Protein AF-A0A9P0HZW7-F1 (afdb_monomer_lite)

Sequence (263 aa):
MFAEHMGRDAVPPQFRIAWVVGQAGIALSCLIVFIAGAVCVITTLSLSAICSNGELPLQGGGVYFLVSRSLGAELGASVGIIFAFANAVAASMNTIGFCDSLNELLKSCSVKIIDNGPNDTRIVGAVALFVMCVICAIGMDWETKTQNLLIVVIVTAITNFILGVAIGPRSDEARSRGFVGLRVKQGKENWNPDFRFSEGKDHNIFTMFAIYFPAVTGVQAGANICGDLKGISAALYMAWLEVMSHDMPPILFVRGNSTMVIE

Radius of gyration: 22.39 Å; chains: 1; bounding box: 48×38×67 Å

InterPro domains:
  IPR004841 Amino acid permease/SLC12A domain [PF00324] (15-230)
  IPR004842 SLC12A transporter family [PTHR11827] (16-230)
  IPR018491 SLC12A transporter, C-terminal [PF03522] (232-262)

Structure (mmCIF, N/CA/C/O backbone):
data_AF-A0A9P0HZW7-F1
#
_entry.id   AF-A0A9P0HZW7-F1
#
loop_
_atom_site.group_PDB
_atom_site.id
_atom_site.type_symbol
_atom_site.label_atom_id
_atom_site.label_alt_id
_atom_site.label_comp_id
_atom_site.label_asym_id
_atom_site.label_entity_id
_atom_site.label_seq_id
_atom_site.pdbx_PDB_ins_code
_atom_site.Cartn_x
_atom_site.Cartn_y
_atom_site.Cartn_z
_atom_site.occupancy
_atom_site.B_iso_or_equiv
_atom_site.auth_seq_id
_atom_site.auth_comp_id
_atom_site.auth_asym_id
_atom_site.auth_atom_id
_atom_site.pdbx_PDB_model_num
ATOM 1 N N . MET A 1 1 ? 21.252 -5.642 -12.906 1.00 30.59 1 MET A N 1
ATOM 2 C CA . MET A 1 1 ? 20.769 -5.852 -14.294 1.00 30.59 1 MET A CA 1
ATOM 3 C C . MET A 1 1 ? 19.254 -5.662 -14.434 1.00 30.59 1 MET A C 1
ATOM 5 O O . MET A 1 1 ? 18.851 -4.893 -15.292 1.00 30.59 1 MET A O 1
ATOM 9 N N . PHE A 1 2 ? 18.408 -6.240 -13.563 1.00 30.27 2 PHE A N 1
ATOM 10 C CA . PHE A 1 2 ? 16.955 -5.942 -13.526 1.00 30.27 2 PHE A CA 1
ATOM 11 C C . PHE A 1 2 ? 16.625 -4.454 -13.308 1.00 30.27 2 PHE A C 1
ATOM 13 O O . PHE A 1 2 ? 15.707 -3.919 -13.917 1.00 30.27 2 PHE A O 1
ATOM 20 N N . ALA A 1 3 ? 17.412 -3.763 -12.483 1.00 32.94 3 ALA A N 1
ATOM 21 C CA . ALA A 1 3 ? 17.234 -2.339 -12.205 1.00 32.94 3 ALA A CA 1
ATOM 22 C C . ALA A 1 3 ? 17.819 -1.405 -13.288 1.00 32.94 3 ALA A C 1
ATOM 24 O O . ALA A 1 3 ? 17.715 -0.192 -13.168 1.00 32.94 3 ALA A O 1
ATOM 25 N N . GLU A 1 4 ? 18.465 -1.936 -14.332 1.00 29.50 4 GLU A N 1
ATOM 26 C CA . GLU A 1 4 ? 19.127 -1.119 -15.365 1.00 29.50 4 GLU A CA 1
ATOM 27 C C . GLU A 1 4 ? 18.193 -0.805 -16.538 1.00 29.50 4 GLU A C 1
ATOM 29 O O . GLU A 1 4 ? 18.308 0.244 -17.156 1.00 29.50 4 GLU A O 1
ATOM 34 N N . HIS A 1 5 ? 17.211 -1.676 -16.792 1.00 31.03 5 HIS A N 1
ATOM 35 C CA . HIS A 1 5 ? 16.167 -1.444 -17.796 1.00 31.03 5 HIS A CA 1
ATOM 36 C C . HIS A 1 5 ? 14.897 -0.794 -17.218 1.00 31.03 5 HIS A C 1
ATOM 38 O O . HIS A 1 5 ? 14.071 -0.312 -17.981 1.00 31.03 5 HIS A O 1
ATOM 44 N N . MET A 1 6 ? 14.762 -0.713 -15.887 1.00 39.34 6 MET A N 1
ATOM 45 C CA . MET A 1 6 ? 13.686 0.037 -15.210 1.00 39.34 6 MET A CA 1
ATOM 46 C C . MET A 1 6 ? 14.051 1.507 -14.925 1.00 39.34 6 MET A C 1
ATOM 48 O O . MET A 1 6 ? 13.292 2.219 -14.279 1.00 39.34 6 MET A O 1
ATOM 52 N N . GLY A 1 7 ? 15.225 1.969 -15.363 1.00 30.70 7 GLY A N 1
ATOM 53 C CA . GLY A 1 7 ? 15.793 3.265 -14.977 1.00 30.70 7 GLY A CA 1
ATOM 54 C C . GLY A 1 7 ? 15.407 4.465 -15.845 1.00 30.70 7 GLY A C 1
ATOM 55 O O . GLY A 1 7 ? 16.133 5.457 -15.810 1.00 30.70 7 GLY A O 1
ATOM 56 N N . ARG A 1 8 ? 14.348 4.402 -16.666 1.00 29.50 8 ARG A N 1
ATOM 57 C CA . ARG A 1 8 ? 14.000 5.531 -17.555 1.00 29.50 8 ARG A CA 1
ATOM 58 C C . ARG A 1 8 ? 12.571 6.045 -17.522 1.00 29.50 8 ARG A C 1
ATOM 60 O O . ARG A 1 8 ? 12.388 7.183 -17.931 1.00 29.50 8 ARG A O 1
ATOM 67 N N . ASP A 1 9 ? 11.616 5.317 -16.962 1.00 33.00 9 ASP A N 1
ATOM 68 C CA . ASP A 1 9 ? 10.239 5.792 -16.872 1.00 33.00 9 ASP A CA 1
ATOM 69 C C . ASP A 1 9 ? 9.721 5.576 -15.452 1.00 33.00 9 ASP A C 1
ATOM 71 O O . ASP A 1 9 ? 9.928 4.515 -14.864 1.00 33.00 9 ASP A O 1
ATOM 75 N N . ALA A 1 10 ? 9.116 6.628 -14.893 1.00 41.19 10 ALA A N 1
ATOM 76 C CA . ALA A 1 10 ? 8.552 6.672 -13.549 1.00 41.19 10 ALA A CA 1
ATOM 77 C C . ALA A 1 10 ? 7.804 5.371 -13.230 1.00 41.19 10 ALA A C 1
ATOM 79 O O . ALA A 1 10 ? 6.865 4.994 -13.930 1.00 41.19 10 ALA A O 1
ATOM 80 N N . VAL A 1 11 ? 8.267 4.672 -12.194 1.00 43.06 11 VAL A N 1
ATOM 81 C CA . VAL A 1 11 ? 7.764 3.346 -11.844 1.00 43.06 11 VAL A CA 1
ATOM 82 C C . VAL A 1 11 ? 6.301 3.470 -11.407 1.00 43.06 11 VAL A C 1
ATOM 84 O O . VAL A 1 11 ? 6.022 4.176 -10.431 1.00 43.06 11 VAL A O 1
ATOM 87 N N . PRO A 1 12 ? 5.364 2.769 -12.068 1.00 41.41 12 PRO A N 1
ATOM 88 C CA . PRO A 1 12 ? 3.979 2.770 -11.654 1.00 41.41 12 PRO A CA 1
ATOM 89 C C . PRO A 1 12 ? 3.836 2.175 -10.240 1.00 41.41 12 PRO A C 1
ATOM 91 O O . PRO A 1 12 ? 4.502 1.196 -9.893 1.00 41.41 12 PRO A O 1
ATOM 94 N N . PRO A 1 13 ? 2.936 2.707 -9.409 1.00 41.44 13 PRO A N 1
ATOM 95 C CA . PRO A 1 13 ? 2.704 2.317 -8.017 1.00 41.44 13 PRO A CA 1
ATOM 96 C C . PRO A 1 13 ? 2.493 0.815 -7.736 1.00 41.44 13 PRO A C 1
ATOM 98 O O . PRO A 1 13 ? 2.836 0.374 -6.640 1.00 41.44 13 PRO A O 1
ATOM 101 N N . GLN A 1 14 ? 2.023 0.005 -8.693 1.00 36.03 14 GLN A N 1
ATOM 102 C CA . GLN A 1 14 ? 1.906 -1.459 -8.539 1.00 36.03 14 GLN A CA 1
ATOM 103 C C . GLN A 1 14 ? 3.270 -2.182 -8.519 1.00 36.03 14 GLN A C 1
ATOM 105 O O . GLN A 1 14 ? 3.401 -3.268 -7.957 1.00 36.03 14 GLN A O 1
ATOM 110 N N . PHE A 1 15 ? 4.319 -1.556 -9.056 1.00 52.47 15 PHE A N 1
ATOM 111 C CA . PHE A 1 15 ? 5.678 -2.101 -9.107 1.00 52.47 15 PHE A CA 1
ATOM 112 C C . PHE A 1 15 ? 6.545 -1.701 -7.909 1.00 52.47 15 PHE A C 1
ATOM 114 O O . PHE A 1 15 ? 7.717 -2.076 -7.850 1.00 52.47 15 PHE A O 1
ATOM 121 N N . ARG A 1 16 ? 5.990 -0.991 -6.915 1.00 65.00 16 ARG A N 1
ATOM 122 C CA . ARG A 1 16 ? 6.760 -0.509 -5.757 1.00 65.00 16 ARG A CA 1
ATOM 123 C C . ARG A 1 16 ? 7.403 -1.642 -4.963 1.00 65.00 16 ARG A C 1
ATOM 125 O O . ARG A 1 16 ? 8.540 -1.481 -4.548 1.00 65.00 16 ARG A O 1
ATOM 132 N N . ILE A 1 17 ? 6.752 -2.798 -4.804 1.00 71.12 17 ILE A N 1
ATOM 133 C CA . ILE A 1 17 ? 7.347 -3.937 -4.077 1.00 71.12 17 ILE A CA 1
ATOM 134 C C . ILE A 1 17 ? 8.519 -4.534 -4.864 1.00 71.12 17 ILE A C 1
ATOM 136 O O . ILE A 1 17 ? 9.602 -4.704 -4.311 1.00 71.12 17 ILE A O 1
ATOM 140 N N . ALA A 1 18 ? 8.341 -4.804 -6.162 1.00 79.12 18 ALA A N 1
ATOM 141 C CA . ALA A 1 18 ? 9.412 -5.332 -7.009 1.00 79.12 18 ALA A CA 1
ATOM 142 C C . ALA A 1 18 ? 10.601 -4.360 -7.099 1.00 79.12 18 ALA A C 1
ATOM 144 O O . ALA A 1 18 ? 11.756 -4.783 -7.078 1.00 79.12 18 ALA A O 1
ATOM 145 N N . TRP A 1 19 ? 10.325 -3.055 -7.137 1.00 78.38 19 TRP A N 1
ATOM 146 C CA . TRP A 1 19 ? 11.341 -2.009 -7.140 1.00 78.38 19 TRP A CA 1
ATOM 147 C C . TRP A 1 19 ? 12.043 -1.859 -5.782 1.00 78.38 19 TRP A C 1
ATOM 149 O O . TRP A 1 19 ? 13.270 -1.797 -5.747 1.00 78.38 19 TRP A O 1
ATOM 159 N N . VAL A 1 20 ? 11.308 -1.901 -4.663 1.00 81.19 20 VAL A N 1
ATOM 160 C CA . VAL A 1 20 ? 11.881 -1.910 -3.303 1.00 81.19 20 VAL A CA 1
ATOM 161 C C . VAL A 1 20 ? 12.803 -3.114 -3.123 1.00 81.19 20 VAL A C 1
ATOM 163 O O . VAL A 1 20 ? 13.925 -2.945 -2.657 1.00 81.19 20 VAL A O 1
ATOM 166 N N . VAL A 1 21 ? 12.386 -4.311 -3.548 1.00 83.69 21 VAL A N 1
ATOM 167 C CA . VAL A 1 21 ? 13.241 -5.513 -3.528 1.00 83.69 21 VAL A CA 1
ATOM 168 C C . VAL A 1 21 ? 14.444 -5.349 -4.463 1.00 83.69 21 VAL A C 1
ATOM 170 O O . VAL A 1 21 ? 15.543 -5.780 -4.125 1.00 83.69 21 VAL A O 1
ATOM 173 N N . GLY A 1 22 ? 14.268 -4.698 -5.615 1.00 80.94 22 GLY A N 1
ATOM 174 C CA . GLY A 1 22 ? 15.339 -4.441 -6.579 1.00 80.94 22 GLY A CA 1
ATOM 175 C C . GLY A 1 22 ? 16.424 -3.473 -6.092 1.00 80.94 22 GLY A C 1
ATOM 176 O O . GLY A 1 22 ? 17.572 -3.630 -6.492 1.00 80.94 22 GLY A O 1
ATOM 177 N N . GLN A 1 23 ? 16.078 -2.504 -5.239 1.00 83.25 23 GLN A N 1
ATOM 178 C CA . GLN A 1 23 ? 17.012 -1.520 -4.667 1.00 83.25 23 GLN A CA 1
ATOM 179 C C . GLN A 1 23 ? 17.584 -1.987 -3.320 1.00 83.25 23 GLN A C 1
ATOM 181 O O . GLN A 1 23 ? 18.788 -1.948 -3.085 1.00 83.25 23 GLN A O 1
ATOM 186 N N . ALA A 1 24 ? 16.720 -2.455 -2.417 1.00 82.25 24 ALA A N 1
ATOM 187 C CA . ALA A 1 24 ? 17.112 -2.889 -1.078 1.00 82.25 24 ALA A CA 1
ATOM 188 C C . ALA A 1 24 ? 17.756 -4.290 -1.071 1.00 82.25 24 ALA A C 1
ATOM 190 O O . ALA A 1 24 ? 18.434 -4.650 -0.112 1.00 82.25 24 ALA A O 1
ATOM 191 N N .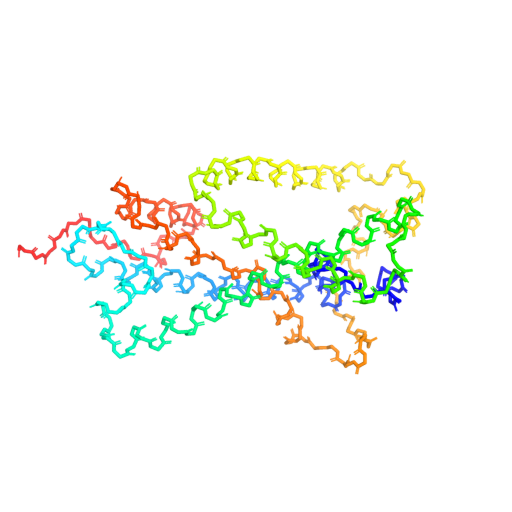 GLY A 1 25 ? 17.566 -5.095 -2.117 1.00 86.25 25 GLY A N 1
ATOM 192 C CA . GLY A 1 25 ? 17.947 -6.506 -2.113 1.00 86.25 25 GLY A CA 1
ATOM 193 C C . GLY A 1 25 ? 17.011 -7.351 -1.244 1.00 86.25 25 GLY A C 1
ATOM 194 O O . GLY A 1 25 ? 16.193 -6.833 -0.477 1.00 86.25 25 GLY A O 1
ATOM 195 N N . ILE A 1 26 ? 17.106 -8.676 -1.359 1.00 86.75 26 ILE A N 1
ATOM 196 C CA . ILE A 1 26 ? 16.164 -9.616 -0.720 1.00 86.75 26 ILE A CA 1
ATOM 197 C C . ILE A 1 26 ? 16.230 -9.531 0.812 1.00 86.75 26 ILE A C 1
ATOM 199 O O . ILE A 1 26 ? 15.197 -9.448 1.471 1.00 86.75 26 ILE A O 1
ATOM 203 N N . ALA A 1 27 ? 17.431 -9.505 1.397 1.00 88.00 27 ALA A N 1
ATOM 204 C CA . ALA A 1 27 ? 17.582 -9.560 2.852 1.00 88.00 27 ALA A CA 1
ATOM 205 C C . ALA A 1 27 ? 16.998 -8.319 3.549 1.00 88.00 27 ALA A C 1
ATOM 207 O O . ALA A 1 27 ? 16.247 -8.425 4.521 1.00 88.00 27 ALA A O 1
ATOM 208 N N . LEU A 1 28 ? 17.313 -7.131 3.032 1.00 87.06 28 LEU A N 1
ATOM 209 C CA . LEU A 1 28 ? 16.859 -5.875 3.616 1.00 87.06 28 LEU A CA 1
ATOM 210 C C . LEU A 1 28 ? 15.376 -5.608 3.328 1.00 87.06 28 LEU A C 1
ATOM 212 O O . LEU A 1 28 ? 14.680 -5.073 4.188 1.00 87.06 28 LEU 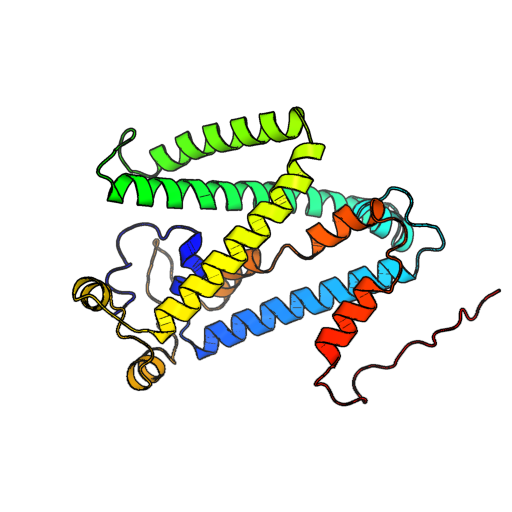A O 1
ATOM 216 N N . SER A 1 29 ? 14.863 -6.000 2.159 1.00 85.88 29 SER A N 1
ATOM 217 C CA . SER A 1 29 ? 13.424 -5.906 1.887 1.00 85.88 29 SER A CA 1
ATOM 218 C C . SER A 1 29 ? 12.613 -6.826 2.806 1.00 85.88 29 SER A C 1
ATOM 220 O O . SER A 1 29 ? 11.602 -6.381 3.344 1.00 85.88 29 SER A O 1
ATOM 222 N N . CYS A 1 30 ? 13.091 -8.039 3.114 1.00 88.88 30 CYS A N 1
ATOM 223 C CA . CYS A 1 30 ? 12.492 -8.876 4.161 1.00 88.88 30 CYS A CA 1
ATOM 224 C C . CYS A 1 30 ? 12.489 -8.185 5.536 1.00 88.88 30 CYS A C 1
ATOM 226 O O . CYS A 1 30 ? 11.479 -8.237 6.237 1.00 88.88 30 CYS A O 1
ATOM 228 N N . LEU A 1 31 ? 13.574 -7.497 5.911 1.00 90.19 31 LEU A N 1
ATOM 229 C CA . LEU A 1 31 ? 13.630 -6.726 7.158 1.00 90.19 31 LEU A CA 1
ATOM 230 C C . LEU A 1 31 ? 12.604 -5.579 7.173 1.00 90.19 31 LEU A C 1
ATOM 232 O O . LEU A 1 31 ? 11.923 -5.383 8.176 1.00 90.19 31 LEU A O 1
ATOM 236 N N . ILE A 1 32 ? 12.458 -4.848 6.062 1.00 88.69 32 ILE A N 1
ATOM 237 C CA . ILE A 1 32 ? 11.459 -3.777 5.910 1.00 88.69 32 ILE A CA 1
ATOM 238 C C . ILE A 1 32 ? 10.044 -4.332 6.101 1.00 88.69 32 ILE A C 1
ATOM 240 O O . ILE A 1 32 ? 9.268 -3.764 6.869 1.00 88.69 32 ILE A O 1
ATOM 244 N N . VAL A 1 33 ? 9.725 -5.456 5.450 1.00 88.38 33 VAL A N 1
ATOM 245 C CA . VAL A 1 33 ? 8.424 -6.132 5.575 1.00 88.38 33 VAL A CA 1
ATOM 246 C C . VAL A 1 33 ? 8.175 -6.562 7.021 1.00 88.38 33 VAL A C 1
ATOM 248 O O . VAL A 1 33 ? 7.083 -6.343 7.541 1.00 88.38 33 VAL A O 1
ATOM 251 N N . PHE A 1 34 ? 9.186 -7.121 7.690 1.00 89.06 34 PHE A N 1
ATOM 252 C CA . PHE A 1 34 ? 9.081 -7.562 9.079 1.00 89.06 34 PHE A CA 1
ATOM 253 C C . PHE A 1 34 ? 8.828 -6.397 10.044 1.00 89.06 34 PHE A C 1
ATOM 255 O O . PHE A 1 34 ? 7.910 -6.467 10.857 1.00 89.06 34 PHE A O 1
ATOM 262 N N . ILE A 1 35 ? 9.591 -5.303 9.932 1.00 90.31 35 ILE A N 1
ATOM 263 C CA . ILE A 1 35 ? 9.405 -4.111 10.774 1.00 90.31 35 ILE A CA 1
ATOM 264 C C . ILE A 1 35 ? 8.023 -3.500 10.530 1.00 90.31 35 ILE A C 1
ATOM 266 O O . ILE A 1 35 ? 7.308 -3.200 11.482 1.00 90.31 35 ILE A O 1
ATOM 270 N N . ALA A 1 36 ? 7.624 -3.345 9.266 1.00 87.31 36 ALA A N 1
ATOM 271 C CA . ALA A 1 36 ? 6.317 -2.805 8.907 1.00 87.31 36 ALA A CA 1
ATOM 272 C C . ALA A 1 36 ? 5.175 -3.675 9.470 1.00 87.31 36 ALA A C 1
ATOM 274 O O . ALA A 1 36 ? 4.244 -3.154 10.084 1.00 87.31 36 ALA A O 1
ATOM 275 N N . GLY A 1 37 ? 5.295 -5.002 9.355 1.00 85.25 37 GLY A N 1
ATOM 276 C CA . GLY A 1 37 ? 4.364 -5.960 9.950 1.00 85.25 37 GLY A CA 1
ATOM 277 C C . GLY A 1 37 ? 4.311 -5.872 11.476 1.00 85.25 37 GLY A C 1
ATOM 278 O O . GLY A 1 37 ? 3.222 -5.857 12.042 1.00 85.25 37 GLY A O 1
ATOM 279 N N . ALA A 1 38 ? 5.456 -5.732 12.149 1.00 88.06 38 ALA A N 1
ATOM 280 C CA . ALA A 1 38 ? 5.511 -5.562 13.599 1.00 88.06 38 ALA A CA 1
ATOM 281 C C . ALA A 1 38 ? 4.765 -4.295 14.058 1.00 88.06 38 ALA A C 1
ATOM 283 O O . ALA A 1 38 ? 3.977 -4.361 15.001 1.00 88.06 38 ALA A O 1
ATOM 284 N N . VAL A 1 39 ? 4.932 -3.164 13.358 1.00 88.44 39 VAL A N 1
ATOM 285 C CA . VAL A 1 39 ? 4.173 -1.929 13.641 1.00 88.44 39 VAL A CA 1
ATOM 286 C C . VAL A 1 39 ? 2.667 -2.152 13.462 1.00 88.44 39 VAL A C 1
ATOM 288 O O . VAL A 1 39 ? 1.877 -1.733 14.315 1.00 88.44 39 VAL A O 1
ATOM 291 N N . CYS A 1 40 ? 2.251 -2.841 12.395 1.00 83.44 40 CYS A N 1
ATOM 292 C CA . CYS A 1 40 ? 0.843 -3.166 12.160 1.00 83.44 40 CYS A CA 1
ATOM 293 C C . CYS A 1 40 ? 0.270 -4.073 13.255 1.00 83.44 40 CYS A C 1
ATOM 295 O O . CYS A 1 40 ? -0.820 -3.800 13.756 1.00 83.44 40 CYS A O 1
ATOM 297 N N . VAL A 1 41 ? 0.998 -5.112 13.669 1.00 83.00 41 VAL A N 1
ATOM 298 C CA . VAL A 1 41 ? 0.575 -6.026 14.741 1.00 83.00 41 VAL A CA 1
ATOM 299 C C . VAL A 1 41 ? 0.416 -5.275 16.058 1.00 83.00 41 VAL A C 1
ATOM 301 O O . VAL A 1 41 ? -0.631 -5.389 16.689 1.00 83.00 41 VAL A O 1
ATOM 304 N N . ILE A 1 42 ? 1.395 -4.450 16.444 1.00 84.88 42 ILE A N 1
ATOM 305 C CA . ILE A 1 42 ? 1.322 -3.642 17.671 1.00 84.88 42 ILE A CA 1
ATOM 306 C C . ILE A 1 42 ? 0.095 -2.723 17.634 1.00 84.88 42 ILE A C 1
ATOM 308 O O . ILE A 1 42 ? -0.679 -2.694 18.587 1.00 84.88 42 ILE A O 1
ATOM 312 N N . THR A 1 43 ? -0.131 -2.035 16.512 1.00 83.50 43 THR A N 1
ATOM 313 C CA . THR A 1 43 ? -1.280 -1.130 16.336 1.00 83.50 43 THR A CA 1
ATOM 314 C C . THR A 1 43 ? -2.611 -1.879 16.438 1.00 83.50 43 THR A C 1
ATOM 316 O O . THR A 1 43 ? -3.557 -1.399 17.061 1.00 83.50 43 THR A O 1
ATOM 319 N N . THR A 1 44 ? -2.681 -3.074 15.852 1.00 79.06 44 THR A N 1
ATOM 320 C CA . THR A 1 44 ? -3.879 -3.924 15.865 1.00 79.06 44 THR A CA 1
ATOM 321 C C . THR A 1 44 ? -4.168 -4.411 17.284 1.00 79.06 44 THR A C 1
ATOM 323 O O . THR A 1 44 ? -5.292 -4.264 17.760 1.00 79.06 44 THR A O 1
ATOM 326 N N . LEU A 1 45 ? -3.139 -4.871 18.008 1.00 79.62 45 LEU A N 1
ATOM 327 C CA . LEU A 1 45 ? -3.235 -5.259 19.419 1.00 79.62 45 LEU A CA 1
ATOM 328 C C . LEU A 1 45 ? -3.702 -4.100 20.307 1.00 79.62 45 LEU A C 1
ATOM 330 O O . LEU A 1 45 ? -4.585 -4.296 21.141 1.00 79.62 45 LEU A O 1
ATOM 334 N N . SER A 1 46 ? -3.178 -2.888 20.100 1.00 81.69 46 SER A N 1
ATOM 335 C CA . SER A 1 46 ? -3.650 -1.695 20.812 1.00 81.69 46 SER A CA 1
ATOM 336 C C . SER A 1 46 ? -5.122 -1.402 20.523 1.00 81.69 46 SER A C 1
ATOM 338 O O . SER A 1 46 ? -5.886 -1.130 21.447 1.00 81.69 46 SER A O 1
ATOM 340 N N . LEU A 1 47 ? -5.542 -1.500 19.258 1.00 75.56 47 LEU A N 1
ATOM 341 C CA . LEU A 1 47 ? -6.932 -1.273 18.872 1.00 75.56 47 LEU A CA 1
ATOM 342 C C . LEU A 1 47 ? -7.874 -2.305 19.499 1.00 75.56 47 LEU A C 1
ATOM 344 O O . LEU A 1 47 ? -8.948 -1.940 19.970 1.00 75.56 47 LEU A O 1
ATOM 348 N N . SER A 1 48 ? -7.467 -3.572 19.583 1.00 73.94 48 SER A N 1
ATOM 349 C CA . SER A 1 48 ? -8.254 -4.587 20.285 1.00 73.94 48 SER A CA 1
ATOM 350 C C . SER A 1 48 ? -8.354 -4.339 21.779 1.00 73.94 48 SER A C 1
ATOM 352 O O . SER A 1 48 ? -9.447 -4.483 22.315 1.00 73.94 48 SER A O 1
ATOM 354 N N . ALA A 1 49 ? -7.274 -3.926 22.445 1.00 73.25 49 ALA A N 1
ATOM 355 C CA . ALA A 1 49 ? -7.345 -3.574 23.860 1.00 73.25 49 ALA A CA 1
ATOM 356 C C . ALA A 1 49 ? -8.346 -2.429 24.104 1.00 73.25 49 ALA A C 1
ATOM 358 O O . ALA A 1 49 ? -9.123 -2.477 25.054 1.00 73.25 49 ALA A O 1
ATOM 359 N N . ILE A 1 50 ? -8.388 -1.433 23.209 1.00 72.81 50 ILE A N 1
ATOM 360 C CA . ILE A 1 50 ? -9.371 -0.338 23.255 1.00 72.81 50 ILE A CA 1
ATOM 361 C C . ILE A 1 50 ? -10.802 -0.867 23.083 1.00 72.81 50 ILE A C 1
ATOM 363 O O . ILE A 1 50 ? -11.695 -0.429 23.808 1.00 72.81 50 ILE A O 1
ATOM 367 N N . CYS A 1 51 ? -11.017 -1.810 22.159 1.00 66.44 51 CYS A N 1
ATOM 368 C CA . CYS A 1 51 ? -12.331 -2.406 21.903 1.00 66.44 51 CYS A CA 1
ATOM 369 C C . CYS A 1 51 ? -12.823 -3.289 23.062 1.00 66.44 51 CYS A C 1
ATOM 371 O O . CYS A 1 51 ? -14.021 -3.333 23.315 1.00 66.44 51 CYS A O 1
ATOM 373 N N . SER A 1 52 ? -11.921 -3.971 23.774 1.00 67.12 52 SER A N 1
ATOM 374 C CA . SER A 1 52 ? -12.271 -4.861 24.893 1.00 67.12 52 SER A CA 1
ATOM 375 C C . SER A 1 52 ? -12.594 -4.127 26.200 1.00 67.12 52 SER A C 1
ATOM 377 O O . SER A 1 52 ? -13.193 -4.724 27.087 1.00 67.12 52 SER A O 1
ATOM 379 N N . ASN A 1 53 ? -12.209 -2.853 26.333 1.00 62.06 53 ASN A N 1
ATOM 380 C CA . ASN A 1 53 ? -12.437 -2.049 27.541 1.00 62.06 53 ASN A CA 1
ATOM 381 C C . ASN A 1 53 ? -13.754 -1.237 27.517 1.00 62.06 53 ASN A C 1
ATOM 383 O O . ASN A 1 53 ? -14.055 -0.546 28.486 1.00 62.06 53 ASN A O 1
ATOM 387 N N . GLY A 1 54 ? -14.531 -1.269 26.425 1.00 55.03 54 GLY A N 1
ATOM 388 C CA . GLY A 1 54 ? -15.783 -0.509 26.293 1.00 55.03 54 GLY A CA 1
ATOM 389 C C . GLY A 1 54 ? -17.026 -1.303 26.720 1.00 55.03 54 GLY A C 1
ATOM 390 O O . GLY A 1 54 ? -17.354 -2.309 26.105 1.00 55.03 54 GLY A O 1
ATOM 391 N N . GLU A 1 55 ? -17.758 -0.821 27.728 1.00 46.31 55 GLU A N 1
ATOM 392 C CA . GLU A 1 55 ? -18.891 -1.495 28.403 1.00 46.31 55 GLU A CA 1
ATOM 393 C C . GLU A 1 55 ? -20.187 -1.758 27.596 1.00 46.31 55 GLU A C 1
ATOM 395 O O . GLU A 1 55 ? -21.149 -2.265 28.166 1.00 46.31 55 GLU A O 1
ATOM 400 N N . LEU A 1 56 ? -20.325 -1.413 26.313 1.00 47.47 56 LEU A N 1
ATOM 401 C CA . LEU A 1 56 ? -21.657 -1.368 25.675 1.00 47.47 56 LEU A CA 1
ATOM 402 C C . LEU A 1 56 ? -21.672 -1.967 24.265 1.00 47.47 56 LEU A C 1
ATOM 404 O O . LEU A 1 56 ? -20.653 -1.927 23.575 1.00 47.47 56 LEU A O 1
ATOM 408 N N . PRO A 1 57 ? -22.816 -2.534 23.823 1.00 47.09 57 PRO A N 1
ATOM 409 C CA . PRO A 1 57 ? -22.908 -3.219 22.543 1.00 47.09 57 PRO A CA 1
ATOM 410 C C . PRO A 1 57 ? -22.464 -2.275 21.427 1.00 47.09 57 PRO A C 1
ATOM 412 O O . PRO A 1 57 ? -22.862 -1.111 21.409 1.00 47.09 57 PRO A O 1
ATOM 415 N N . LEU A 1 58 ? -21.650 -2.805 20.509 1.00 51.19 58 LEU A N 1
ATOM 416 C CA . LEU A 1 58 ? -21.140 -2.201 19.269 1.00 51.19 58 LEU A CA 1
ATOM 417 C C . LEU A 1 58 ? -22.273 -1.793 18.300 1.00 51.19 58 LEU A C 1
ATOM 419 O O . LEU A 1 58 ? -22.231 -2.091 17.115 1.00 51.19 58 LEU A O 1
ATOM 423 N N . GLN A 1 59 ? -23.340 -1.164 18.783 1.00 42.41 59 GLN A N 1
ATOM 424 C CA . GLN A 1 59 ? -24.444 -0.681 17.973 1.00 42.41 59 GLN A CA 1
ATOM 425 C C . GLN A 1 59 ? -24.085 0.720 17.471 1.00 42.41 59 GLN A C 1
ATOM 427 O O . GLN A 1 59 ? -24.449 1.725 18.076 1.00 42.41 59 GLN A O 1
ATOM 432 N N . GLY A 1 60 ? -23.338 0.760 16.360 1.00 51.06 60 GLY A N 1
ATOM 433 C CA . GLY A 1 60 ? -23.295 1.922 15.465 1.00 51.06 60 GLY A CA 1
ATOM 434 C C . GLY A 1 60 ? -22.060 2.831 15.493 1.00 51.06 60 GLY A C 1
ATOM 435 O O . GLY A 1 60 ? -22.212 4.017 15.212 1.00 51.06 60 GLY A O 1
ATOM 436 N N . GLY A 1 61 ? -20.846 2.350 15.802 1.00 62.94 61 GLY A N 1
ATOM 437 C CA . GLY A 1 61 ? -19.668 3.237 15.850 1.00 62.94 61 GLY A CA 1
ATOM 438 C C . GLY A 1 61 ? -18.353 2.660 15.318 1.00 62.94 61 GLY A C 1
ATOM 439 O O . GLY A 1 61 ? -17.954 1.569 15.708 1.00 62.94 61 GLY A O 1
ATOM 440 N N . GLY A 1 62 ? -17.662 3.440 14.471 1.00 66.38 62 GLY A N 1
ATOM 441 C CA . GLY A 1 62 ? -16.318 3.160 13.937 1.00 66.38 62 GLY A CA 1
ATOM 442 C C . GLY A 1 62 ? -15.159 3.605 14.849 1.00 66.38 62 GLY A C 1
ATOM 443 O O . GLY A 1 62 ? -15.362 4.015 15.992 1.00 66.38 62 GLY A O 1
ATOM 444 N N . VAL A 1 63 ? -13.922 3.571 14.330 1.00 68.00 63 VAL A N 1
ATOM 445 C CA . VAL A 1 63 ? -12.671 3.751 15.107 1.00 68.00 63 VAL A CA 1
ATOM 446 C C . VAL A 1 63 ? -12.642 5.041 15.938 1.00 68.00 63 VAL A C 1
ATOM 448 O O . VAL A 1 63 ? -12.208 5.016 17.086 1.00 68.00 63 VAL A O 1
ATOM 451 N N . TYR A 1 64 ? -13.150 6.159 15.412 1.00 76.56 64 TYR A N 1
ATOM 452 C CA . TYR A 1 64 ? -13.214 7.424 16.155 1.00 76.56 64 TYR A CA 1
ATOM 453 C C . TYR A 1 64 ? -14.064 7.319 17.430 1.00 76.56 64 TYR A C 1
ATOM 455 O O . TYR A 1 64 ? -13.638 7.744 18.505 1.00 76.56 64 TYR A O 1
ATOM 463 N N . PHE A 1 65 ? -15.251 6.719 17.316 1.00 73.00 65 PHE A N 1
ATOM 464 C CA . PHE A 1 65 ? -16.176 6.562 18.434 1.00 73.00 65 PHE A CA 1
ATOM 465 C C . PHE A 1 65 ? -15.554 5.696 19.536 1.00 73.00 65 PHE A C 1
ATOM 467 O O . PHE A 1 65 ? -15.561 6.093 20.700 1.00 73.00 65 PHE A O 1
ATOM 474 N N . LEU A 1 66 ? -14.914 4.585 19.155 1.00 70.12 66 LEU A N 1
ATOM 475 C CA . LEU A 1 66 ? -14.200 3.691 20.074 1.00 70.12 66 LEU A CA 1
ATOM 476 C C . LEU A 1 66 ? -13.071 4.413 20.827 1.00 70.12 66 LEU A C 1
ATOM 478 O O . LEU A 1 66 ? -12.986 4.342 22.051 1.00 70.12 66 LEU A O 1
ATOM 482 N N . VAL A 1 67 ? -12.229 5.160 20.110 1.00 74.88 67 VAL A N 1
ATOM 483 C CA . VAL A 1 67 ? -11.078 5.869 20.694 1.00 74.88 67 VAL A CA 1
ATOM 484 C C . VAL A 1 67 ? -11.529 7.008 21.612 1.00 74.88 67 VAL A C 1
ATOM 486 O O . VAL A 1 67 ? -11.032 7.125 22.730 1.00 74.88 67 VAL A O 1
ATOM 489 N N . SER A 1 68 ? -12.492 7.826 21.175 1.00 80.00 68 SER A N 1
ATOM 490 C CA . SER A 1 68 ? -12.987 8.979 21.944 1.00 80.00 68 SER A CA 1
ATOM 491 C C . SER A 1 68 ? -13.627 8.597 23.279 1.00 80.00 68 SER A C 1
ATOM 493 O O . SER A 1 68 ? -13.575 9.373 24.232 1.00 80.00 68 SER A O 1
ATOM 495 N N . ARG A 1 69 ? -14.204 7.394 23.362 1.00 73.56 69 ARG A N 1
ATOM 496 C CA . ARG A 1 69 ? -14.905 6.919 24.553 1.00 73.56 69 ARG A CA 1
ATOM 497 C C . ARG A 1 69 ? -13.970 6.223 25.543 1.00 73.56 69 ARG A C 1
ATOM 499 O O . ARG A 1 69 ? -14.157 6.394 26.742 1.00 73.56 69 ARG A O 1
ATOM 506 N N . SER A 1 70 ? -12.952 5.508 25.057 1.00 75.44 70 SER A N 1
ATOM 507 C CA . SER A 1 70 ? -11.969 4.824 25.914 1.00 75.44 70 SER A CA 1
ATOM 508 C C . SER A 1 70 ? -10.808 5.722 26.365 1.00 75.44 70 SER A C 1
ATOM 510 O O . SER A 1 70 ? -10.293 5.531 27.461 1.00 75.44 70 SER A O 1
ATOM 512 N N . LEU A 1 71 ? -10.375 6.690 25.543 1.00 78.25 71 LEU A N 1
ATOM 513 C CA . LEU A 1 71 ? -9.221 7.566 25.830 1.00 78.25 71 LEU A CA 1
ATOM 514 C C . LEU A 1 71 ? -9.604 9.029 26.119 1.00 78.25 71 LEU A C 1
ATOM 516 O O . LEU A 1 71 ? -8.738 9.836 26.450 1.00 78.25 71 LEU A O 1
ATOM 520 N N . GLY A 1 72 ? -10.888 9.378 26.011 1.00 80.81 72 GLY A N 1
ATOM 521 C CA . GLY A 1 72 ? -11.397 10.732 26.222 1.00 80.81 72 GLY A CA 1
ATOM 522 C C . GLY A 1 72 ? -11.525 11.558 24.937 1.00 80.81 72 GLY A C 1
ATOM 523 O O . GLY A 1 72 ? -10.892 11.291 23.910 1.00 80.81 72 GLY A O 1
ATOM 524 N N . ALA A 1 73 ? -12.368 12.593 25.002 1.00 81.50 73 ALA A N 1
ATOM 525 C CA . ALA A 1 73 ? -12.777 13.381 23.839 1.00 81.50 73 ALA A CA 1
ATOM 526 C C . ALA A 1 73 ? -11.613 14.136 23.167 1.00 81.50 73 ALA A C 1
ATOM 528 O O . ALA A 1 73 ? -11.583 14.233 21.941 1.00 81.50 73 ALA A O 1
ATOM 529 N N . GLU A 1 74 ? -10.637 14.623 23.941 1.00 87.19 74 GLU A N 1
ATOM 530 C CA . GLU A 1 74 ? -9.485 15.377 23.421 1.00 87.19 74 GLU A CA 1
ATOM 531 C C . GLU A 1 74 ? -8.544 14.497 22.581 1.00 87.19 74 GLU A C 1
ATOM 533 O O . GLU A 1 74 ? -8.190 14.853 21.453 1.00 87.19 74 GLU A O 1
ATOM 538 N N . LEU A 1 75 ? -8.195 13.306 23.087 1.00 81.25 75 LEU A N 1
ATOM 539 C CA . LEU A 1 75 ? -7.381 12.335 22.347 1.00 81.25 75 LEU A CA 1
ATOM 540 C C . LEU A 1 75 ? -8.149 11.752 21.156 1.00 81.25 75 LEU A C 1
ATOM 542 O O . LEU A 1 75 ? -7.582 11.620 20.071 1.00 81.25 75 LEU A O 1
ATOM 546 N N . GLY A 1 76 ? -9.445 11.471 21.322 1.00 82.62 76 GLY A N 1
ATOM 547 C CA . GLY A 1 76 ? -10.309 11.020 20.232 1.00 82.62 76 GLY A CA 1
ATOM 548 C C . GLY A 1 76 ? -10.381 12.015 19.075 1.00 82.62 76 GLY A C 1
ATOM 549 O O . GLY A 1 76 ? -10.219 11.617 17.922 1.00 82.62 76 GLY A O 1
ATOM 550 N N . ALA A 1 77 ? -10.569 13.308 19.365 1.00 84.50 77 ALA A N 1
ATOM 551 C CA . ALA A 1 77 ? -10.611 14.376 18.361 1.00 84.50 77 ALA A CA 1
ATOM 552 C C . ALA A 1 77 ? -9.304 14.480 17.562 1.00 84.50 77 ALA A C 1
ATOM 554 O O . ALA A 1 77 ? -9.338 14.482 16.331 1.00 84.50 77 ALA A O 1
ATOM 555 N N . SER A 1 78 ? -8.157 14.502 18.248 1.00 88.50 78 SER A N 1
ATOM 556 C CA . SER A 1 78 ? -6.840 14.581 17.603 1.00 88.50 78 SER A CA 1
ATOM 557 C C . SER A 1 78 ? -6.576 13.383 16.682 1.00 88.50 78 SER A C 1
ATOM 559 O O . SER A 1 78 ? -6.270 13.550 15.498 1.00 88.50 78 SER A O 1
ATOM 561 N N . VAL A 1 79 ? -6.783 12.161 17.190 1.00 84.06 79 VAL A N 1
ATOM 562 C CA . VAL A 1 79 ? -6.590 10.924 16.416 1.00 84.06 79 VAL A CA 1
ATOM 563 C C . VAL A 1 79 ? -7.566 10.850 15.239 1.00 84.06 79 VAL A C 1
ATOM 565 O O . VAL A 1 79 ? -7.167 10.465 14.141 1.00 84.06 79 VAL A O 1
ATOM 568 N N . GLY A 1 80 ? -8.821 11.265 15.430 1.00 83.44 80 GLY A N 1
ATOM 569 C CA . GLY A 1 80 ? -9.844 11.279 14.385 1.00 83.44 80 GLY A CA 1
ATOM 570 C C . GLY A 1 80 ? -9.493 12.177 13.199 1.00 83.44 80 GLY A C 1
ATOM 571 O O . GLY A 1 80 ? -9.622 11.747 12.054 1.00 83.44 80 GLY A O 1
ATOM 572 N N . ILE A 1 81 ? -9.001 13.393 13.456 1.00 87.75 81 ILE A N 1
ATOM 573 C CA . ILE A 1 81 ? -8.604 14.337 12.396 1.00 87.75 81 ILE A CA 1
ATOM 574 C C . ILE A 1 81 ? -7.414 13.788 11.599 1.00 87.75 81 ILE A C 1
ATOM 576 O O . ILE A 1 81 ? -7.445 13.789 10.366 1.00 87.75 81 ILE A O 1
ATOM 580 N N . ILE A 1 82 ? -6.387 13.275 12.288 1.00 89.25 82 ILE A N 1
ATOM 581 C CA . ILE A 1 82 ? -5.210 12.678 11.638 1.00 89.25 82 ILE A CA 1
ATOM 582 C C . ILE A 1 82 ? -5.628 11.478 10.782 1.00 89.25 82 ILE A C 1
ATOM 584 O O . ILE A 1 82 ? -5.183 11.340 9.644 1.00 89.25 82 ILE A O 1
ATOM 588 N N . PHE A 1 83 ? -6.518 10.634 11.303 1.00 83.44 83 PHE A N 1
ATOM 589 C CA . PHE A 1 83 ? -6.997 9.449 10.603 1.00 83.44 83 PHE A CA 1
ATOM 590 C C . PHE A 1 83 ? -7.852 9.789 9.375 1.00 83.44 83 PHE A C 1
ATOM 592 O O . PHE A 1 83 ? -7.680 9.179 8.320 1.00 83.44 83 PHE A O 1
ATOM 599 N N . ALA A 1 84 ? -8.726 10.794 9.468 1.00 86.31 84 ALA A N 1
ATOM 600 C CA . ALA A 1 84 ? -9.506 11.272 8.328 1.00 86.31 84 ALA A CA 1
ATOM 601 C C . ALA A 1 84 ? -8.595 11.785 7.199 1.00 86.31 84 ALA A C 1
ATOM 603 O O . ALA A 1 84 ? -8.780 11.419 6.036 1.00 86.31 84 ALA A O 1
ATOM 604 N N . PHE A 1 85 ? -7.567 12.569 7.542 1.00 89.88 85 PHE A N 1
ATOM 605 C CA . PHE A 1 85 ? -6.583 13.048 6.571 1.00 89.88 85 PHE A CA 1
ATOM 606 C C . PHE A 1 85 ? -5.764 11.899 5.965 1.00 89.88 85 PHE A C 1
ATOM 608 O O . PHE A 1 85 ? -5.577 11.850 4.750 1.00 89.88 85 PHE A O 1
ATOM 615 N N . ALA A 1 86 ? -5.331 10.937 6.785 1.00 87.31 86 ALA A N 1
ATOM 616 C CA . ALA A 1 86 ? -4.600 9.762 6.318 1.00 87.31 86 ALA A CA 1
ATOM 617 C C . ALA A 1 86 ? -5.421 8.928 5.319 1.00 87.31 86 ALA A C 1
ATOM 619 O O . ALA A 1 86 ? -4.901 8.565 4.265 1.00 87.31 86 ALA A O 1
ATOM 620 N N . ASN A 1 87 ? -6.710 8.689 5.592 1.00 85.38 87 ASN A N 1
ATOM 621 C CA . ASN A 1 87 ? -7.597 7.967 4.674 1.00 85.38 87 ASN A CA 1
ATOM 622 C C . ASN A 1 87 ? -7.819 8.729 3.358 1.00 85.38 87 ASN A C 1
ATOM 624 O O . ASN A 1 87 ? -7.835 8.114 2.292 1.00 85.38 87 ASN A O 1
ATOM 628 N N . ALA A 1 88 ? -7.926 10.061 3.402 1.00 89.12 88 ALA A N 1
ATOM 629 C CA . ALA A 1 88 ? -8.030 10.886 2.197 1.00 89.12 88 ALA A CA 1
ATOM 630 C C . ALA A 1 88 ? -6.758 10.805 1.330 1.00 89.12 88 ALA A C 1
ATOM 632 O O . ALA A 1 88 ? -6.835 10.636 0.110 1.00 89.12 88 ALA A O 1
ATOM 633 N N . VAL A 1 89 ? -5.576 10.863 1.955 1.00 88.19 89 VAL A N 1
ATOM 634 C CA . VAL A 1 89 ? -4.291 10.696 1.257 1.00 88.19 89 VAL A CA 1
ATOM 635 C C . VAL A 1 89 ? -4.149 9.280 0.693 1.00 88.19 89 VAL A C 1
ATOM 637 O O . VAL A 1 89 ? -3.712 9.127 -0.447 1.00 88.19 89 VAL A O 1
ATOM 640 N N . ALA A 1 90 ? -4.565 8.250 1.436 1.00 84.50 90 ALA A N 1
ATOM 641 C CA . ALA A 1 90 ? -4.542 6.864 0.971 1.00 84.50 90 ALA A CA 1
ATOM 642 C C . ALA A 1 90 ? -5.440 6.654 -0.263 1.00 84.50 90 ALA A C 1
ATOM 644 O O . ALA A 1 90 ? -5.007 6.037 -1.237 1.00 84.50 90 ALA A O 1
ATOM 645 N N . ALA A 1 91 ? -6.650 7.225 -0.273 1.00 86.81 91 ALA A N 1
ATOM 646 C CA . ALA A 1 91 ? -7.544 7.184 -1.432 1.00 86.81 91 ALA A CA 1
ATOM 647 C C . ALA A 1 91 ? -6.920 7.858 -2.670 1.00 86.81 91 ALA A C 1
ATOM 649 O O . ALA A 1 91 ? -6.961 7.308 -3.774 1.00 86.81 91 ALA A O 1
ATOM 650 N N . SER A 1 92 ? -6.272 9.014 -2.484 1.00 88.38 92 SER A N 1
ATOM 651 C CA . SER A 1 92 ? -5.536 9.703 -3.553 1.00 88.38 92 SER A CA 1
ATOM 652 C C . SER A 1 92 ? -4.372 8.857 -4.083 1.00 88.38 92 SER A C 1
ATOM 654 O O . SER A 1 92 ? -4.243 8.660 -5.292 1.00 88.38 92 SER A O 1
ATOM 656 N N . MET A 1 93 ? -3.572 8.269 -3.189 1.00 85.62 93 MET A N 1
ATOM 657 C CA . MET A 1 93 ? -2.439 7.418 -3.558 1.00 85.62 93 MET A CA 1
ATOM 658 C C . MET A 1 93 ? -2.881 6.176 -4.344 1.00 85.62 93 MET A C 1
ATOM 660 O O . MET A 1 93 ? -2.259 5.846 -5.353 1.00 85.62 93 MET A O 1
ATOM 664 N N . ASN A 1 94 ? -3.972 5.521 -3.935 1.00 86.06 94 ASN A N 1
ATOM 665 C CA . ASN A 1 94 ? -4.547 4.386 -4.662 1.00 86.06 94 ASN A CA 1
ATOM 666 C C . ASN A 1 94 ? -5.088 4.796 -6.039 1.00 86.06 94 ASN A C 1
ATOM 668 O O . ASN A 1 94 ? -5.005 4.021 -6.992 1.00 86.06 94 ASN A O 1
ATOM 672 N N . THR A 1 95 ? -5.595 6.023 -6.171 1.00 87.62 95 THR A N 1
ATOM 673 C CA . THR A 1 95 ? -6.078 6.539 -7.458 1.00 87.62 95 THR A CA 1
ATOM 674 C C . THR A 1 95 ? -4.924 6.823 -8.416 1.00 87.62 95 THR A C 1
ATOM 676 O O . THR A 1 95 ? -4.965 6.380 -9.559 1.00 87.62 95 THR A O 1
ATOM 679 N N . ILE A 1 96 ? -3.849 7.466 -7.947 1.00 85.44 96 ILE A N 1
ATOM 680 C CA . ILE A 1 96 ? -2.607 7.630 -8.729 1.00 85.44 96 ILE A CA 1
ATOM 681 C C . ILE A 1 96 ? -2.056 6.246 -9.122 1.00 85.44 96 ILE A C 1
ATOM 683 O O . ILE A 1 96 ? -1.738 6.013 -10.287 1.00 85.44 96 ILE A O 1
ATOM 687 N N . GLY A 1 97 ? -2.085 5.314 -8.157 1.00 83.12 97 GLY A N 1
ATOM 688 C CA . GLY A 1 97 ? -2.068 3.853 -8.300 1.00 83.12 97 GLY A CA 1
ATOM 689 C C . GLY A 1 97 ? -2.565 3.325 -9.643 1.00 83.12 97 GLY A C 1
ATOM 690 O O . GLY A 1 97 ? -1.849 2.779 -10.490 1.00 83.12 97 GLY A O 1
ATOM 691 N N . PHE A 1 98 ? -3.869 3.488 -9.781 1.00 85.25 98 PHE A N 1
ATOM 692 C CA . PHE A 1 98 ? -4.654 3.059 -10.914 1.00 85.25 98 PHE A CA 1
ATOM 693 C C . PHE A 1 98 ? -4.306 3.828 -12.196 1.00 85.25 98 PHE A C 1
ATOM 695 O O . PHE A 1 98 ? -4.108 3.203 -13.236 1.00 85.25 98 PHE A O 1
ATOM 702 N N . CYS A 1 99 ? -4.184 5.155 -12.129 1.00 85.88 99 CYS A N 1
ATOM 703 C CA . CYS A 1 99 ? -3.970 6.002 -13.305 1.00 85.88 99 CYS A CA 1
ATOM 704 C C . CYS A 1 99 ? -2.648 5.721 -14.018 1.00 85.88 99 CYS A C 1
ATOM 706 O O . CYS A 1 99 ? -2.632 5.624 -15.244 1.00 85.88 99 CYS A O 1
ATOM 708 N N . ASP A 1 100 ? -1.561 5.539 -13.272 1.00 81.00 100 ASP A N 1
ATOM 709 C CA . ASP A 1 100 ? -0.259 5.207 -13.858 1.00 81.00 100 ASP A CA 1
ATOM 710 C C . ASP A 1 100 ? -0.280 3.831 -14.534 1.00 81.00 100 ASP A C 1
ATOM 712 O O . ASP A 1 100 ? 0.227 3.664 -15.642 1.00 81.00 100 ASP A O 1
ATOM 716 N N . SER A 1 101 ? -0.939 2.859 -13.901 1.00 83.50 101 SER A N 1
ATOM 717 C CA . SER A 1 101 ? -1.063 1.498 -14.438 1.00 83.50 101 SER A CA 1
ATOM 718 C C . SER A 1 101 ? -1.934 1.463 -15.697 1.00 83.50 101 SER A C 1
ATOM 720 O O . SER A 1 101 ? -1.642 0.745 -16.652 1.00 83.50 101 SER A O 1
ATOM 722 N N . LEU A 1 102 ? -2.995 2.275 -15.727 1.00 83.88 102 LEU A N 1
ATOM 723 C CA . LEU A 1 102 ? -3.844 2.449 -16.900 1.00 83.88 102 LEU A CA 1
ATOM 724 C C . LEU A 1 102 ? -3.083 3.127 -18.047 1.00 83.88 102 LEU A C 1
ATOM 726 O O . LEU A 1 102 ? -3.204 2.699 -19.192 1.00 83.88 102 LEU A O 1
ATOM 730 N N . ASN A 1 103 ? -2.270 4.143 -17.748 1.00 83.12 103 ASN A N 1
ATOM 731 C CA . ASN A 1 103 ? -1.440 4.831 -18.737 1.00 83.12 103 ASN A CA 1
ATOM 732 C C . ASN A 1 103 ? -0.392 3.877 -19.347 1.00 83.12 103 ASN A C 1
ATOM 734 O O . ASN A 1 103 ? -0.214 3.838 -20.564 1.00 83.12 103 ASN A O 1
ATOM 738 N N . GLU A 1 104 ? 0.250 3.032 -18.535 1.00 79.12 104 GLU A N 1
ATOM 739 C CA . GLU A 1 104 ? 1.173 2.000 -19.029 1.00 79.12 104 GLU A CA 1
ATOM 740 C C . GLU A 1 104 ? 0.473 0.953 -19.914 1.00 79.12 104 GLU A C 1
ATOM 742 O O . GLU A 1 104 ? 0.992 0.573 -20.969 1.00 79.12 104 GLU A O 1
ATOM 747 N N . LEU A 1 105 ? -0.743 0.540 -19.548 1.00 82.44 105 LEU A N 1
ATOM 748 C CA . LEU A 1 105 ? -1.542 -0.371 -20.368 1.00 82.44 105 LEU A CA 1
ATOM 749 C C . LEU A 1 105 ? -1.916 0.275 -21.711 1.00 82.44 105 LEU A C 1
ATOM 751 O O . LEU A 1 105 ? -1.735 -0.350 -22.757 1.00 82.44 105 LEU A O 1
ATOM 755 N N . LEU A 1 106 ? -2.345 1.541 -21.717 1.00 80.25 106 LEU A N 1
ATOM 756 C CA . LEU A 1 106 ? -2.630 2.287 -22.949 1.00 80.25 106 LEU A CA 1
ATOM 757 C C . LEU A 1 106 ? -1.399 2.401 -23.859 1.00 80.25 106 LEU A C 1
ATOM 759 O O . LEU A 1 106 ? -1.510 2.174 -25.068 1.00 80.25 106 LEU A O 1
ATOM 763 N N . LYS A 1 107 ? -0.220 2.667 -23.277 1.00 78.69 107 LYS A N 1
ATOM 764 C CA . LYS A 1 107 ? 1.063 2.666 -24.000 1.00 78.69 107 LYS A CA 1
ATOM 765 C C . LYS A 1 107 ? 1.312 1.324 -24.685 1.00 78.69 107 LYS A C 1
ATOM 767 O O . LYS A 1 107 ? 1.688 1.310 -25.856 1.00 78.69 107 LYS A O 1
ATOM 772 N N . SER A 1 108 ? 1.057 0.208 -23.998 1.00 77.50 108 SER A N 1
ATOM 773 C CA . SER A 1 108 ? 1.227 -1.136 -24.570 1.00 77.50 108 SER A CA 1
ATOM 774 C C . SER A 1 108 ? 0.280 -1.416 -25.747 1.00 77.50 108 SER A C 1
ATOM 776 O O . SER A 1 108 ? 0.658 -2.103 -26.694 1.00 77.50 108 SER A O 1
ATOM 778 N N . CYS A 1 109 ? -0.911 -0.811 -25.748 1.00 80.06 109 CYS A N 1
ATOM 779 C CA . CYS A 1 109 ? -1.886 -0.904 -26.836 1.00 80.06 109 CYS A CA 1
ATOM 780 C C . CYS A 1 109 ? -1.680 0.150 -27.946 1.00 80.06 109 CYS A C 1
ATOM 782 O O . CYS A 1 109 ? -2.501 0.234 -28.855 1.00 80.06 109 CYS A O 1
ATOM 784 N N . SER A 1 110 ? -0.601 0.947 -27.899 1.00 73.44 110 SER A N 1
ATOM 785 C CA . SER A 1 110 ? -0.311 2.056 -28.832 1.00 73.44 110 SER A CA 1
ATOM 786 C C . SER A 1 110 ? -1.384 3.156 -28.897 1.00 73.44 110 SER A C 1
ATOM 788 O O . SER A 1 110 ? -1.418 3.933 -29.852 1.00 73.44 110 SER A O 1
ATOM 790 N N . VAL A 1 111 ? -2.238 3.266 -27.877 1.00 72.88 111 VAL A N 1
ATOM 791 C CA . VAL A 1 111 ? -3.251 4.323 -27.761 1.00 72.88 111 VAL A CA 1
ATOM 792 C C . VAL A 1 111 ? -2.676 5.446 -26.897 1.00 72.88 111 VAL A C 1
ATOM 794 O O . VAL A 1 111 ? -2.148 5.188 -25.818 1.00 72.88 111 VAL A O 1
ATOM 797 N N . LYS A 1 112 ? -2.751 6.693 -27.373 1.00 66.75 112 LYS A N 1
ATOM 798 C CA . LYS A 1 112 ? -2.299 7.887 -26.637 1.00 66.75 112 LYS A CA 1
ATOM 799 C C . LYS A 1 112 ? -3.495 8.781 -26.340 1.00 66.75 112 LYS A C 1
ATOM 801 O O . LYS A 1 112 ? -4.324 8.968 -27.228 1.00 66.75 112 LYS A O 1
ATOM 806 N N . ILE A 1 113 ? -3.575 9.325 -25.125 1.00 64.94 113 ILE A N 1
ATOM 807 C CA . ILE A 1 113 ? -4.631 10.281 -24.762 1.00 64.94 113 ILE A CA 1
ATOM 808 C C . ILE A 1 113 ? -4.237 11.677 -25.257 1.00 64.94 113 ILE A C 1
ATOM 810 O O . ILE A 1 113 ? -4.923 12.212 -26.125 1.00 64.94 113 ILE A O 1
ATOM 814 N N . ILE A 1 114 ? -3.123 12.244 -24.770 1.00 64.00 114 ILE A N 1
ATOM 815 C CA . ILE A 1 114 ? -2.589 13.530 -25.261 1.00 64.00 114 ILE A CA 1
ATOM 816 C C . ILE A 1 114 ? -1.086 13.417 -25.537 1.00 64.00 114 ILE A C 1
ATOM 818 O O . ILE A 1 114 ? -0.675 13.478 -26.696 1.00 64.00 114 ILE A O 1
ATOM 822 N N . ASP A 1 115 ? -0.262 13.228 -24.502 1.00 65.94 115 ASP A N 1
ATOM 823 C CA . ASP A 1 115 ? 1.206 13.264 -24.605 1.00 65.94 115 ASP A CA 1
ATOM 824 C C . ASP A 1 115 ? 1.912 12.042 -23.990 1.00 65.94 115 ASP A C 1
ATOM 826 O O . ASP A 1 115 ? 3.136 11.924 -24.093 1.00 65.94 115 ASP A O 1
ATOM 830 N N . ASN A 1 116 ? 1.158 11.096 -23.410 1.00 63.97 116 ASN A N 1
ATOM 831 C CA . ASN A 1 116 ? 1.656 9.930 -22.671 1.00 63.97 116 ASN A CA 1
ATOM 832 C C . ASN A 1 116 ? 2.603 10.287 -21.503 1.00 63.97 116 ASN A C 1
ATOM 834 O O . ASN A 1 116 ? 3.375 9.439 -21.030 1.00 63.97 116 ASN A O 1
ATOM 838 N N . GLY A 1 117 ? 2.545 11.537 -21.044 1.00 70.88 117 GLY A N 1
ATOM 839 C CA . GLY A 1 117 ? 3.378 12.106 -19.999 1.00 70.88 117 GLY A CA 1
ATOM 840 C C . GLY A 1 117 ? 2.676 12.194 -18.638 1.00 70.88 117 GLY A C 1
ATOM 841 O O . GLY A 1 117 ? 1.616 11.602 -18.421 1.00 70.88 117 GLY A O 1
ATOM 842 N N . PRO A 1 118 ? 3.255 12.953 -17.689 1.00 73.50 118 PRO A N 1
ATOM 843 C CA . PRO A 1 118 ? 2.687 13.131 -16.351 1.00 73.50 118 PRO A CA 1
ATOM 844 C C . PRO A 1 118 ? 1.364 13.909 -16.363 1.00 73.50 118 PRO A C 1
ATOM 846 O O . PRO A 1 118 ? 0.615 13.863 -15.387 1.00 73.50 118 PRO A O 1
ATOM 849 N N . ASN A 1 119 ? 1.071 14.641 -17.441 1.00 80.31 119 ASN A N 1
ATOM 850 C CA . ASN A 1 119 ? -0.179 15.375 -17.579 1.00 80.31 119 ASN A CA 1
ATOM 851 C C . ASN A 1 119 ? -1.367 14.435 -17.843 1.00 80.31 119 ASN A C 1
ATOM 853 O O . ASN A 1 119 ? -2.438 14.639 -17.274 1.00 80.31 119 ASN A O 1
ATOM 857 N N . ASP A 1 120 ? -1.153 13.353 -18.596 1.00 80.19 120 ASP A N 1
ATOM 858 C CA . ASP A 1 120 ? -2.178 12.335 -18.853 1.00 80.19 120 ASP A CA 1
ATOM 859 C C . ASP A 1 120 ? -2.606 11.635 -17.556 1.00 80.19 120 ASP A C 1
ATOM 861 O O . ASP A 1 120 ? -3.803 11.523 -17.284 1.00 80.19 120 ASP A O 1
ATOM 865 N N . THR A 1 121 ? -1.655 11.272 -16.684 1.00 80.38 121 THR A N 1
ATOM 866 C CA . THR A 1 121 ? -1.969 10.714 -15.354 1.00 80.38 121 THR A CA 1
ATOM 867 C C . THR A 1 121 ? -2.825 11.681 -14.527 1.00 80.38 121 THR A C 1
ATOM 869 O O . THR A 1 121 ? -3.764 11.250 -13.858 1.00 80.38 121 THR A O 1
ATOM 872 N N . ARG A 1 122 ? -2.554 12.994 -14.580 1.00 85.19 122 ARG A N 1
ATOM 873 C CA . ARG A 1 122 ? -3.324 14.003 -13.826 1.00 85.19 122 ARG A CA 1
ATOM 874 C C . ARG A 1 122 ? -4.761 14.127 -14.324 1.00 85.19 122 ARG A C 1
ATOM 876 O O . ARG A 1 122 ? -5.673 14.211 -13.507 1.00 85.19 122 ARG A O 1
ATOM 883 N N . ILE A 1 123 ? -4.964 14.128 -15.642 1.00 86.50 123 ILE A N 1
ATOM 884 C CA . ILE A 1 123 ? -6.298 14.242 -16.248 1.00 86.50 123 ILE A CA 1
ATOM 885 C C . ILE A 1 123 ? -7.120 12.987 -15.947 1.00 86.50 123 ILE A C 1
ATOM 887 O O . ILE A 1 123 ? -8.239 13.093 -15.445 1.00 86.50 123 ILE A O 1
ATOM 891 N N . VAL A 1 124 ? -6.547 11.801 -16.181 1.00 87.62 124 VAL A N 1
ATOM 892 C CA . VAL A 1 124 ? -7.200 10.523 -15.862 1.00 87.62 124 VAL A CA 1
ATOM 893 C C . VAL A 1 124 ? -7.495 10.431 -14.364 1.00 87.62 124 VAL A C 1
ATOM 895 O O . VAL A 1 124 ? -8.584 10.008 -13.991 1.00 87.62 124 VAL A O 1
ATOM 898 N N . GLY A 1 125 ? -6.575 10.883 -13.508 1.00 88.94 125 GLY A N 1
ATOM 899 C CA . GLY A 1 125 ? -6.764 10.931 -12.057 1.00 88.94 125 GLY A CA 1
ATOM 900 C C . GLY A 1 125 ? -7.903 11.840 -11.621 1.00 88.94 125 GLY A C 1
ATOM 901 O O . GLY A 1 125 ? -8.722 11.431 -10.803 1.00 88.94 125 GLY A O 1
ATOM 902 N N . ALA A 1 126 ? -8.011 13.040 -12.195 1.00 90.56 126 ALA A N 1
ATOM 903 C CA . ALA A 1 126 ? -9.107 13.958 -11.895 1.00 90.56 126 ALA A CA 1
ATOM 904 C C . ALA A 1 126 ? -10.470 13.367 -12.295 1.00 90.56 126 ALA A C 1
ATOM 906 O O . ALA A 1 126 ? -11.423 13.428 -11.518 1.00 90.56 126 ALA A O 1
ATOM 907 N N . VAL A 1 127 ? -10.549 12.745 -13.476 1.00 91.25 127 VAL A N 1
ATOM 908 C CA . VAL A 1 127 ? -11.770 12.074 -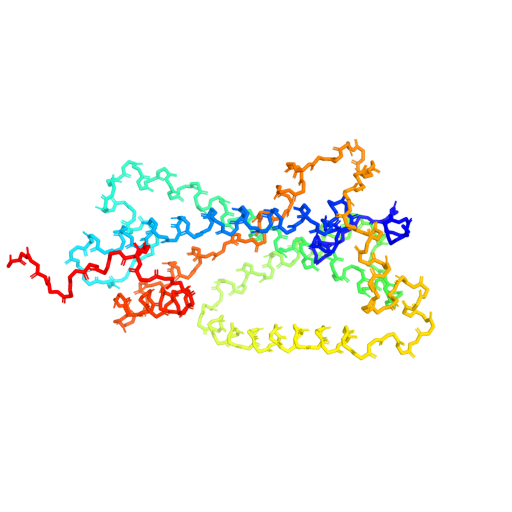13.946 1.00 91.25 127 VAL A CA 1
ATOM 909 C C . VAL A 1 127 ? -12.103 10.865 -13.069 1.00 91.25 127 VAL A C 1
ATOM 911 O O . VAL A 1 127 ? -13.250 10.720 -12.651 1.00 91.25 127 VAL A O 1
ATOM 914 N N . ALA A 1 128 ? -11.119 10.024 -12.740 1.00 90.62 128 ALA A N 1
ATOM 915 C CA . ALA A 1 128 ? -11.312 8.853 -11.890 1.00 90.62 128 ALA A CA 1
ATOM 916 C C . ALA A 1 128 ? -11.795 9.242 -10.486 1.00 90.62 128 ALA A C 1
ATOM 918 O O . ALA A 1 128 ? -12.768 8.669 -10.006 1.00 90.62 128 ALA A O 1
ATOM 919 N N . LEU A 1 129 ? -11.188 10.256 -9.855 1.00 91.75 129 LEU A N 1
ATOM 920 C CA . LEU A 1 129 ? -11.644 10.772 -8.560 1.00 91.75 129 LEU A CA 1
ATOM 921 C C . LEU A 1 129 ? -13.076 11.300 -8.632 1.00 91.75 129 LEU A C 1
ATOM 923 O O . LEU A 1 129 ? -13.880 10.986 -7.760 1.00 91.75 129 LEU A O 1
ATOM 927 N N . PHE A 1 130 ? -13.417 12.060 -9.676 1.00 92.06 130 PHE A N 1
ATOM 928 C CA . PHE A 1 130 ? -14.776 12.566 -9.852 1.00 92.06 130 PHE A CA 1
ATOM 929 C C . PHE A 1 130 ? -15.796 11.426 -9.975 1.00 92.06 130 PHE A C 1
ATOM 931 O O . PHE A 1 130 ? -16.818 11.437 -9.290 1.00 92.06 130 PHE A O 1
ATOM 938 N N . VAL A 1 131 ? -15.496 10.407 -10.786 1.00 91.12 131 VAL A N 1
ATOM 939 C CA . VAL A 1 131 ? -16.341 9.211 -10.928 1.00 91.12 131 VAL A CA 1
ATOM 940 C C . VAL A 1 131 ? -16.479 8.473 -9.596 1.00 91.12 131 VAL A C 1
ATOM 942 O O . VAL A 1 131 ? -17.594 8.128 -9.213 1.00 91.12 131 VAL A O 1
ATOM 945 N N . MET A 1 132 ? -15.384 8.282 -8.855 1.00 88.56 132 MET A N 1
ATOM 946 C CA . MET A 1 132 ? -15.422 7.643 -7.536 1.00 88.56 132 MET A CA 1
ATOM 947 C C . MET A 1 132 ? -16.279 8.437 -6.544 1.00 88.56 132 MET A C 1
ATOM 949 O O . MET A 1 132 ? -17.097 7.843 -5.850 1.00 88.56 132 MET A O 1
ATOM 953 N N . CYS A 1 133 ? -16.184 9.771 -6.523 1.00 89.12 133 CYS A N 1
ATOM 954 C CA . CYS A 1 133 ? -17.048 10.612 -5.691 1.00 89.12 133 CYS A CA 1
ATOM 955 C C . CYS A 1 133 ? -18.533 10.460 -6.048 1.00 89.12 133 CYS A C 1
ATOM 957 O O . CYS A 1 133 ? -19.372 10.392 -5.151 1.00 89.12 133 CYS A O 1
ATOM 959 N N . VAL A 1 134 ? -18.865 10.378 -7.341 1.00 90.12 134 VAL A N 1
ATOM 960 C CA . VAL A 1 134 ? -20.245 10.147 -7.798 1.00 90.12 134 VAL A CA 1
ATOM 961 C C . VAL A 1 134 ? -20.742 8.766 -7.360 1.00 90.12 134 VAL A C 1
ATOM 963 O O . VAL A 1 134 ? -21.863 8.655 -6.872 1.00 90.12 134 VAL A O 1
ATOM 966 N N . ILE A 1 135 ? -19.911 7.724 -7.467 1.00 86.88 135 ILE A N 1
ATOM 967 C CA . ILE A 1 135 ? -20.256 6.370 -7.007 1.00 86.88 135 ILE A CA 1
ATOM 968 C C . ILE A 1 135 ? -20.509 6.360 -5.492 1.00 86.88 135 ILE A C 1
ATOM 970 O O . ILE A 1 135 ? -21.554 5.872 -5.060 1.00 86.88 135 ILE A O 1
ATOM 974 N N . CYS A 1 136 ? -19.616 6.966 -4.701 1.00 84.56 136 CYS A N 1
ATOM 975 C CA . CYS A 1 136 ? -19.785 7.102 -3.251 1.00 84.56 136 CYS A CA 1
ATOM 976 C C . CYS A 1 136 ? -21.080 7.842 -2.874 1.00 84.56 136 CYS A C 1
ATOM 978 O O . CYS A 1 136 ? -21.683 7.533 -1.850 1.00 84.56 136 CYS A O 1
ATOM 980 N N . ALA A 1 137 ? -21.521 8.807 -3.688 1.00 85.44 137 ALA A N 1
ATOM 981 C CA . ALA A 1 137 ? -22.746 9.563 -3.435 1.00 85.44 137 ALA A CA 1
ATOM 982 C C . ALA A 1 137 ? -24.034 8.791 -3.781 1.00 85.44 137 ALA A C 1
ATOM 984 O O . ALA A 1 137 ? -25.073 9.052 -3.179 1.00 85.44 137 ALA A O 1
ATOM 985 N N . ILE A 1 138 ? -23.991 7.872 -4.754 1.00 83.31 138 ILE A N 1
ATOM 986 C CA . ILE A 1 138 ? -25.190 7.201 -5.286 1.00 83.31 138 ILE A CA 1
ATOM 987 C C . ILE A 1 138 ? -25.555 5.928 -4.510 1.00 83.31 138 ILE A C 1
ATOM 989 O O . ILE A 1 138 ? -26.742 5.620 -4.398 1.00 83.31 138 ILE A O 1
ATOM 993 N N . GLY A 1 139 ? -24.598 5.176 -3.957 1.00 68.19 139 GLY A N 1
ATOM 994 C CA . GLY A 1 139 ? -24.981 3.991 -3.185 1.00 68.19 139 GLY A CA 1
ATOM 995 C C . GLY A 1 139 ? -23.844 3.176 -2.586 1.00 68.19 139 GLY A C 1
ATOM 996 O O . GLY A 1 139 ? -23.120 2.492 -3.305 1.00 68.19 139 GLY A O 1
ATOM 997 N N . MET A 1 140 ? -23.791 3.149 -1.252 1.00 69.00 140 MET A N 1
ATOM 998 C CA . MET A 1 140 ? -22.871 2.313 -0.465 1.00 69.00 140 MET A CA 1
ATOM 999 C C . MET A 1 140 ? -23.255 0.818 -0.487 1.00 69.00 140 MET A C 1
ATOM 1001 O O . MET A 1 140 ? -22.398 -0.049 -0.364 1.00 69.00 140 MET A O 1
ATOM 1005 N N . ASP A 1 141 ? -24.525 0.473 -0.738 1.00 75.12 141 ASP A N 1
ATOM 1006 C CA . ASP A 1 141 ? -24.987 -0.930 -0.722 1.00 75.12 141 ASP A CA 1
ATOM 1007 C C . ASP A 1 141 ? -24.416 -1.784 -1.872 1.00 75.12 141 ASP A C 1
ATOM 1009 O O . ASP A 1 141 ? -24.258 -3.005 -1.759 1.00 75.12 141 ASP A O 1
ATOM 1013 N N . TRP A 1 142 ? -24.115 -1.153 -3.011 1.00 73.06 142 TRP A N 1
ATOM 1014 C CA . TRP A 1 142 ? -23.488 -1.819 -4.158 1.00 73.06 142 TRP A CA 1
ATOM 1015 C C . TRP A 1 142 ? -21.992 -2.058 -3.932 1.00 73.06 142 TRP A C 1
ATOM 1017 O O . TRP A 1 142 ? -21.427 -3.015 -4.473 1.00 73.06 142 TRP A O 1
ATOM 1027 N N . GLU A 1 143 ? -21.362 -1.228 -3.103 1.00 77.50 143 GLU A N 1
ATOM 1028 C CA . GLU A 1 143 ? -19.941 -1.304 -2.775 1.00 77.50 143 GLU A CA 1
ATOM 1029 C C . GLU A 1 143 ? -19.617 -2.611 -2.050 1.00 77.50 143 GLU A C 1
ATOM 1031 O O . GLU A 1 143 ? -18.756 -3.368 -2.502 1.00 77.50 143 GLU A O 1
ATOM 1036 N N . THR A 1 144 ? -20.375 -2.952 -1.002 1.00 72.81 144 THR A N 1
ATOM 1037 C CA . THR A 1 144 ? -20.142 -4.173 -0.212 1.00 72.81 144 THR A CA 1
ATOM 1038 C C . THR A 1 144 ? -20.256 -5.443 -1.061 1.00 72.81 144 THR A C 1
ATOM 1040 O O . THR A 1 144 ? -19.476 -6.382 -0.900 1.00 72.81 144 THR A O 1
ATOM 1043 N N . LYS A 1 145 ? -21.190 -5.483 -2.024 1.00 77.56 145 LYS A N 1
ATOM 1044 C CA . LYS A 1 145 ? -21.308 -6.611 -2.969 1.00 77.56 145 LYS A CA 1
ATOM 1045 C C . LYS A 1 145 ? -20.121 -6.675 -3.931 1.00 77.56 145 LYS A C 1
ATOM 1047 O O . LYS A 1 145 ? -19.635 -7.764 -4.234 1.00 77.56 145 LYS A O 1
ATOM 1052 N N . THR A 1 146 ? -19.641 -5.519 -4.387 1.00 82.75 146 THR A N 1
ATOM 1053 C CA . THR A 1 146 ? -18.491 -5.411 -5.295 1.00 82.75 146 THR A CA 1
ATOM 1054 C C . THR A 1 146 ? -17.190 -5.821 -4.603 1.00 82.75 146 THR A C 1
ATOM 1056 O O . THR A 1 146 ? -16.361 -6.486 -5.217 1.00 82.75 146 THR A O 1
ATOM 1059 N N . GLN A 1 147 ? -17.031 -5.526 -3.310 1.00 83.50 147 GLN A N 1
ATOM 1060 C CA . GLN A 1 147 ? -15.858 -5.923 -2.526 1.00 83.50 147 GLN A CA 1
ATOM 1061 C C . GLN A 1 147 ? -15.622 -7.441 -2.542 1.00 83.50 147 GLN A C 1
ATOM 1063 O O . GLN A 1 147 ? -14.490 -7.884 -2.741 1.00 83.50 147 GLN A O 1
ATOM 1068 N N . ASN A 1 148 ? -16.679 -8.249 -2.414 1.00 80.81 148 ASN A N 1
ATOM 1069 C CA . ASN A 1 148 ? -16.553 -9.708 -2.491 1.00 80.81 148 ASN A CA 1
ATOM 1070 C C . ASN A 1 148 ? -16.067 -10.176 -3.872 1.00 80.81 148 ASN A C 1
ATOM 1072 O O . ASN A 1 148 ? -15.256 -11.098 -3.958 1.00 80.81 148 ASN A O 1
ATOM 1076 N N . LEU A 1 149 ? -16.507 -9.519 -4.950 1.00 89.25 149 LEU A N 1
ATOM 1077 C CA . LEU A 1 149 ? -16.008 -9.785 -6.301 1.00 89.25 149 LEU A CA 1
ATOM 1078 C C . LEU A 1 149 ? -14.530 -9.390 -6.435 1.00 89.25 149 LEU A C 1
ATOM 1080 O O . LEU A 1 149 ? -13.739 -10.161 -6.980 1.00 89.25 149 LEU A O 1
ATOM 1084 N N . LEU A 1 150 ? -14.140 -8.228 -5.905 1.00 88.56 150 LEU A N 1
ATOM 1085 C CA . LEU A 1 150 ? -12.754 -7.753 -5.941 1.00 88.56 150 LEU A CA 1
ATOM 1086 C C . LEU A 1 150 ? -11.799 -8.715 -5.224 1.00 88.56 150 LEU A C 1
ATOM 1088 O O . LEU A 1 150 ? -10.719 -8.989 -5.743 1.00 88.56 150 LEU A O 1
ATOM 1092 N N . ILE A 1 151 ? -12.206 -9.291 -4.087 1.00 88.00 151 ILE A N 1
ATOM 1093 C CA . ILE A 1 151 ? -11.403 -10.297 -3.373 1.00 88.00 151 ILE A CA 1
ATOM 1094 C C . ILE A 1 151 ? -11.134 -11.515 -4.264 1.00 88.00 151 ILE A C 1
ATOM 1096 O O . ILE A 1 151 ? -9.990 -11.959 -4.358 1.00 88.00 151 ILE A O 1
ATOM 1100 N N . VAL A 1 152 ? -12.150 -12.035 -4.962 1.00 91.25 152 VAL A N 1
ATOM 1101 C CA . VAL A 1 152 ? -11.983 -13.186 -5.868 1.00 91.25 152 VAL A CA 1
ATOM 1102 C C . VAL A 1 152 ? -10.998 -12.863 -6.993 1.00 91.25 152 VAL A C 1
ATOM 1104 O O . VAL A 1 152 ? -10.123 -13.676 -7.303 1.00 91.25 152 VAL A O 1
ATOM 1107 N N . VAL A 1 153 ? -11.093 -11.664 -7.575 1.00 92.56 153 VAL A N 1
ATOM 1108 C CA . VAL A 1 153 ? -10.171 -11.206 -8.625 1.00 92.56 153 VAL A CA 1
ATOM 1109 C C . VAL A 1 153 ? -8.738 -11.103 -8.094 1.00 92.56 153 VAL A C 1
ATOM 1111 O O . VAL A 1 153 ? -7.818 -11.608 -8.737 1.00 92.56 153 VAL A O 1
ATOM 1114 N N . ILE A 1 154 ? -8.538 -10.524 -6.907 1.00 90.38 154 ILE A N 1
ATOM 1115 C CA . ILE A 1 154 ? -7.212 -10.379 -6.285 1.00 90.38 154 ILE A CA 1
ATOM 1116 C C . ILE A 1 154 ? -6.598 -11.747 -5.973 1.00 90.38 154 ILE A C 1
ATOM 1118 O O . ILE A 1 154 ? -5.448 -11.997 -6.332 1.00 90.38 154 ILE A O 1
ATOM 1122 N N . VAL A 1 155 ? -7.352 -12.662 -5.357 1.00 91.44 155 VAL A N 1
ATOM 1123 C CA . VAL A 1 155 ? -6.867 -14.019 -5.047 1.00 91.44 155 VAL A CA 1
ATOM 1124 C C . VAL A 1 155 ? -6.492 -14.767 -6.327 1.00 91.44 155 VAL A C 1
ATOM 1126 O O . VAL A 1 155 ? -5.450 -15.428 -6.381 1.00 91.44 155 VAL A O 1
ATOM 1129 N N . THR A 1 156 ? -7.289 -14.617 -7.386 1.00 92.38 156 THR A N 1
ATOM 1130 C CA . THR A 1 156 ? -6.987 -15.198 -8.700 1.00 92.38 156 THR A CA 1
ATOM 1131 C C . THR A 1 156 ? -5.712 -14.596 -9.295 1.00 92.38 156 THR A C 1
ATOM 1133 O O . THR A 1 156 ? -4.862 -15.338 -9.785 1.00 92.38 156 THR A O 1
ATOM 1136 N N . ALA A 1 157 ? -5.525 -13.276 -9.208 1.00 90.25 157 ALA A N 1
ATOM 1137 C CA . ALA A 1 157 ? -4.326 -12.595 -9.695 1.00 90.25 157 ALA A CA 1
ATOM 1138 C C . ALA A 1 157 ? -3.058 -13.037 -8.944 1.00 90.25 157 ALA A C 1
ATOM 1140 O O . ALA A 1 157 ? -2.045 -13.337 -9.578 1.00 90.25 157 ALA A O 1
ATOM 1141 N N . ILE A 1 158 ? -3.125 -13.155 -7.613 1.00 88.75 158 ILE A N 1
ATOM 1142 C CA . ILE A 1 158 ? -2.018 -13.654 -6.782 1.00 88.75 158 ILE A CA 1
ATOM 1143 C C . ILE A 1 158 ? -1.690 -15.107 -7.144 1.00 88.75 158 ILE A C 1
ATOM 1145 O O . ILE A 1 158 ? -0.526 -15.448 -7.347 1.00 88.75 158 ILE A O 1
ATOM 1149 N N . THR A 1 159 ? -2.708 -15.958 -7.286 1.00 90.00 159 THR A N 1
ATOM 1150 C CA . THR A 1 159 ? -2.520 -17.365 -7.672 1.00 90.00 159 THR A CA 1
ATOM 1151 C C . THR A 1 159 ? -1.876 -17.470 -9.053 1.00 90.00 159 THR A C 1
ATOM 1153 O O . THR A 1 159 ? -0.909 -18.209 -9.231 1.00 90.00 159 THR A O 1
ATOM 1156 N N . ASN A 1 160 ? -2.352 -16.683 -10.021 1.00 89.25 160 ASN A N 1
ATOM 1157 C CA . ASN A 1 160 ? -1.777 -16.620 -11.361 1.00 89.25 160 ASN A CA 1
ATOM 1158 C C . ASN A 1 160 ? -0.312 -16.158 -11.335 1.00 89.25 160 ASN A C 1
ATOM 1160 O O . ASN A 1 160 ? 0.525 -16.731 -12.028 1.00 89.25 160 ASN A O 1
ATOM 1164 N N . PHE A 1 161 ? 0.024 -15.171 -10.500 1.00 85.62 161 PHE A N 1
ATOM 1165 C CA . PHE A 1 161 ? 1.402 -14.723 -10.317 1.00 85.62 161 PHE A CA 1
ATOM 1166 C C . PHE A 1 161 ? 2.301 -15.839 -9.759 1.00 85.62 161 PHE A C 1
ATOM 1168 O O . PHE A 1 161 ? 3.357 -16.114 -10.329 1.00 85.62 161 PHE A O 1
ATOM 1175 N N . ILE A 1 162 ? 1.872 -16.537 -8.700 1.00 86.62 162 ILE A N 1
ATOM 1176 C CA . ILE A 1 162 ? 2.633 -17.645 -8.093 1.00 86.62 162 ILE A CA 1
ATOM 1177 C C . ILE A 1 162 ? 2.836 -18.788 -9.099 1.00 86.62 162 ILE A C 1
ATOM 1179 O O . ILE A 1 162 ? 3.954 -19.283 -9.256 1.00 86.62 162 ILE A O 1
ATOM 1183 N N . LEU A 1 163 ? 1.782 -19.178 -9.825 1.00 86.50 163 LEU A N 1
ATOM 1184 C CA . LEU A 1 163 ? 1.869 -20.198 -10.873 1.00 86.50 163 LEU A CA 1
ATOM 1185 C C . LEU A 1 163 ? 2.785 -19.756 -12.023 1.00 86.50 163 LEU A C 1
ATOM 1187 O O . LEU A 1 163 ? 3.580 -20.559 -12.510 1.00 86.50 163 LEU A O 1
ATOM 1191 N N . GLY A 1 164 ? 2.735 -18.483 -12.422 1.00 84.12 164 GLY A N 1
ATOM 1192 C CA . GLY A 1 164 ? 3.630 -17.911 -13.429 1.00 84.12 164 GLY A CA 1
ATOM 1193 C C . GLY A 1 164 ? 5.104 -17.978 -13.018 1.00 84.12 164 GLY A C 1
ATOM 1194 O O . GLY A 1 164 ? 5.961 -18.326 -13.833 1.00 84.12 164 GLY A O 1
ATOM 1195 N N . VAL A 1 165 ? 5.403 -17.734 -11.738 1.00 83.62 165 VAL A N 1
ATOM 1196 C CA . VAL A 1 165 ? 6.755 -17.900 -11.185 1.00 83.62 165 VAL A CA 1
ATOM 1197 C C . VAL A 1 165 ? 7.187 -19.371 -11.181 1.00 83.62 165 VAL A C 1
ATOM 1199 O O . VAL A 1 165 ? 8.329 -19.667 -11.539 1.00 83.62 165 VAL A O 1
ATOM 1202 N N . ALA A 1 166 ? 6.285 -20.292 -10.826 1.00 83.06 166 ALA A N 1
ATOM 1203 C CA . ALA A 1 166 ? 6.571 -21.726 -10.736 1.00 83.06 166 ALA A CA 1
ATOM 1204 C C . ALA A 1 166 ? 6.791 -22.399 -12.103 1.00 83.06 166 ALA A C 1
ATOM 1206 O O . ALA A 1 166 ? 7.668 -23.249 -12.239 1.00 83.06 166 ALA A O 1
ATOM 1207 N N . ILE A 1 167 ? 6.021 -22.012 -13.125 1.00 82.69 167 ILE A N 1
ATOM 1208 C CA . ILE A 1 167 ? 6.126 -22.559 -14.488 1.00 82.69 167 ILE A CA 1
ATOM 1209 C C . ILE A 1 167 ? 7.414 -22.086 -15.190 1.00 82.69 167 ILE A C 1
ATOM 1211 O O . ILE A 1 167 ? 7.928 -22.779 -16.070 1.00 82.69 167 ILE A O 1
ATOM 1215 N N . GLY A 1 168 ? 7.966 -20.938 -14.783 1.00 73.56 168 GLY A N 1
ATOM 1216 C CA . GLY A 1 168 ? 9.188 -20.372 -15.352 1.00 73.56 168 GLY A CA 1
ATOM 1217 C C . GLY A 1 168 ? 8.985 -19.699 -16.722 1.00 73.56 168 GLY A C 1
ATOM 1218 O O . GLY A 1 168 ? 7.877 -19.674 -17.263 1.00 73.56 168 GLY A O 1
ATOM 1219 N N . PRO A 1 169 ? 10.041 -19.088 -17.293 1.00 76.31 169 PRO A N 1
ATOM 1220 C CA . PRO A 1 169 ? 9.937 -18.308 -18.526 1.00 76.31 169 PRO A CA 1
ATOM 1221 C C . PRO A 1 169 ? 9.607 -19.202 -19.728 1.00 76.31 169 PRO A C 1
ATOM 1223 O O . PRO A 1 169 ? 10.418 -20.036 -20.124 1.00 76.31 169 PRO A O 1
ATOM 1226 N N . ARG A 1 170 ? 8.423 -19.011 -20.326 1.00 67.88 170 ARG A N 1
ATOM 1227 C CA . ARG A 1 170 ? 7.975 -19.739 -21.532 1.00 67.88 170 ARG A CA 1
ATOM 1228 C C . ARG A 1 170 ? 8.296 -19.045 -22.861 1.00 67.88 170 ARG A C 1
ATOM 1230 O O . ARG A 1 170 ? 8.186 -19.687 -23.897 1.00 67.88 170 ARG A O 1
ATOM 1237 N N . SER A 1 171 ? 8.672 -17.765 -22.840 1.00 72.12 171 SER A N 1
ATOM 1238 C CA . SER A 1 171 ? 8.959 -16.957 -24.036 1.00 72.12 171 SER A CA 1
ATOM 1239 C C . SER A 1 171 ? 10.323 -16.273 -23.920 1.00 72.12 171 SER A C 1
ATOM 1241 O O . SER A 1 171 ? 10.704 -15.830 -22.831 1.00 72.12 171 SER A O 1
ATOM 1243 N N . ASP A 1 172 ? 11.034 -16.139 -25.041 1.00 69.88 172 ASP A N 1
ATOM 1244 C CA . ASP A 1 172 ? 12.296 -15.392 -25.129 1.00 69.88 172 ASP A CA 1
ATOM 1245 C C . ASP A 1 172 ? 12.117 -13.906 -24.770 1.00 69.88 172 ASP A C 1
ATOM 1247 O O . ASP A 1 172 ? 13.032 -13.279 -24.235 1.00 69.88 172 ASP A O 1
ATOM 1251 N N . GLU A 1 173 ? 10.906 -13.364 -24.936 1.00 67.62 173 GLU A N 1
ATOM 1252 C CA . GLU A 1 173 ? 10.543 -12.015 -24.487 1.00 67.62 173 GLU A CA 1
ATOM 1253 C C . GLU A 1 173 ? 10.511 -11.887 -22.957 1.00 67.62 173 GLU A C 1
ATOM 1255 O O . GLU A 1 173 ? 10.884 -10.857 -22.399 1.00 67.62 173 GLU A O 1
ATOM 1260 N N . ALA A 1 174 ? 10.107 -12.939 -22.238 1.00 67.31 174 ALA A N 1
ATOM 1261 C CA . ALA A 1 174 ? 10.145 -12.931 -20.775 1.00 67.31 174 ALA A CA 1
ATOM 1262 C C . ALA A 1 174 ? 11.596 -12.952 -20.274 1.00 67.31 174 ALA A C 1
ATOM 1264 O O . ALA A 1 174 ? 11.942 -12.281 -19.300 1.00 67.31 174 ALA A O 1
ATOM 1265 N N . ARG A 1 175 ? 12.466 -13.672 -20.992 1.00 69.44 175 ARG A N 1
ATOM 1266 C CA . ARG A 1 175 ? 13.896 -13.745 -20.697 1.00 69.44 175 ARG A CA 1
ATOM 1267 C C . ARG A 1 175 ? 14.616 -12.428 -20.995 1.00 69.44 175 ARG A C 1
ATOM 1269 O O . ARG A 1 175 ? 15.490 -12.049 -20.218 1.00 69.44 175 ARG A O 1
ATOM 1276 N N . SER A 1 176 ? 14.237 -11.712 -22.058 1.00 62.12 176 SER A N 1
ATOM 1277 C CA . SER A 1 176 ? 14.800 -10.390 -22.382 1.00 62.12 176 SER A CA 1
ATOM 1278 C C . SER A 1 176 ? 14.354 -9.299 -21.405 1.00 62.12 176 SER A C 1
ATOM 1280 O O . SER A 1 176 ? 15.144 -8.420 -21.073 1.00 62.12 176 SER A O 1
ATOM 1282 N N . ARG A 1 177 ? 13.144 -9.410 -20.840 1.00 66.81 177 ARG A N 1
ATOM 1283 C CA . ARG A 1 177 ? 12.664 -8.563 -19.729 1.00 66.81 177 ARG A CA 1
ATOM 1284 C C . ARG A 1 177 ? 13.297 -8.901 -18.369 1.00 66.81 177 ARG A C 1
ATOM 1286 O O . ARG A 1 177 ? 12.930 -8.315 -17.355 1.00 66.81 177 ARG A O 1
ATOM 1293 N N . GLY A 1 178 ? 14.245 -9.840 -18.334 1.00 68.12 178 GLY A N 1
ATOM 1294 C CA . GLY A 1 178 ? 15.009 -10.223 -17.147 1.00 68.12 178 GLY A CA 1
ATOM 1295 C C . GLY A 1 178 ? 14.435 -11.410 -16.371 1.00 68.12 178 GLY A C 1
ATOM 1296 O O . GLY A 1 178 ? 15.121 -11.952 -15.507 1.00 68.12 178 GLY A O 1
ATOM 1297 N N . PHE A 1 179 ? 13.220 -11.883 -16.668 1.00 75.75 179 PHE A N 1
A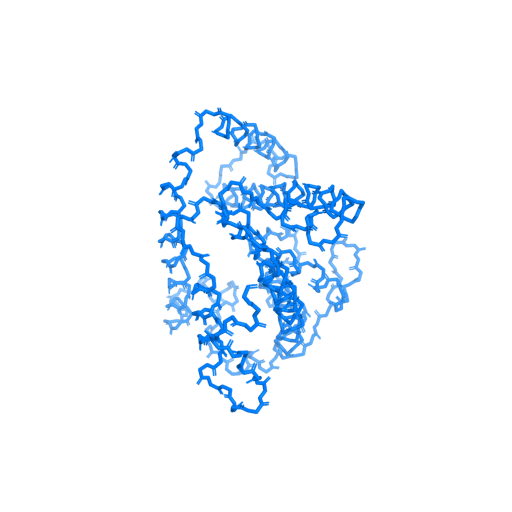TOM 1298 C CA . PHE A 1 179 ? 12.615 -12.999 -15.942 1.00 75.75 179 PHE A CA 1
ATOM 1299 C C . PHE A 1 179 ? 13.295 -14.329 -16.304 1.00 75.75 179 PHE A C 1
ATOM 1301 O O . PHE A 1 179 ? 13.020 -14.955 -17.324 1.00 75.75 179 PHE A O 1
ATOM 1308 N N . VAL A 1 180 ? 14.211 -14.766 -15.437 1.00 72.50 180 VAL A N 1
ATOM 1309 C CA . VAL A 1 180 ? 15.009 -15.997 -15.600 1.00 72.50 180 VAL A CA 1
ATOM 1310 C C . VAL A 1 180 ? 14.479 -17.191 -14.790 1.00 72.50 180 VAL A C 1
ATOM 1312 O O . VAL A 1 180 ? 15.113 -18.251 -14.772 1.00 72.50 180 VAL A O 1
ATOM 1315 N N . GLY A 1 181 ? 13.318 -17.034 -14.143 1.00 74.19 181 GLY A N 1
ATOM 1316 C CA . GLY A 1 181 ? 12.731 -18.006 -13.214 1.00 74.19 181 GLY A CA 1
ATOM 1317 C C . GLY A 1 181 ? 13.437 -18.060 -11.849 1.00 74.19 181 GLY A C 1
ATOM 1318 O O . GLY A 1 181 ? 14.339 -17.270 -11.560 1.00 74.19 181 GLY A O 1
ATOM 1319 N N . LEU A 1 182 ? 13.035 -19.014 -11.002 1.00 74.56 182 LEU A N 1
ATOM 1320 C CA . LEU A 1 182 ? 13.622 -19.250 -9.674 1.00 74.56 182 LEU A CA 1
ATOM 1321 C C . LEU A 1 182 ? 15.031 -19.858 -9.792 1.00 74.56 182 LEU A C 1
ATOM 1323 O O . LEU A 1 182 ? 15.211 -21.074 -9.795 1.00 74.56 182 LEU A O 1
ATOM 1327 N N . ARG A 1 183 ? 16.056 -19.004 -9.897 1.00 78.69 183 ARG A N 1
ATOM 1328 C CA . ARG A 1 183 ? 17.468 -19.418 -9.923 1.00 78.69 183 ARG A CA 1
ATOM 1329 C C . ARG A 1 183 ? 18.195 -18.975 -8.659 1.00 78.69 183 ARG A C 1
ATOM 1331 O O . ARG A 1 183 ? 18.324 -17.781 -8.400 1.00 78.69 183 ARG A O 1
ATOM 1338 N N . VAL A 1 184 ? 18.791 -19.934 -7.946 1.00 79.06 184 VAL A N 1
ATOM 1339 C CA . VAL A 1 184 ? 19.589 -19.680 -6.726 1.00 79.06 184 VAL A CA 1
ATOM 1340 C C . VAL A 1 184 ? 20.745 -18.708 -6.990 1.00 79.06 184 VAL A C 1
ATOM 1342 O O . VAL A 1 184 ? 21.061 -17.879 -6.141 1.00 79.06 184 VAL A O 1
ATOM 1345 N N . LYS A 1 185 ? 21.350 -18.757 -8.186 1.00 81.12 185 LYS A N 1
ATOM 1346 C CA . LYS A 1 185 ? 22.420 -17.829 -8.583 1.00 81.12 185 LYS A CA 1
ATOM 1347 C C . LYS A 1 185 ? 21.943 -16.369 -8.592 1.00 81.12 185 LYS A C 1
ATOM 1349 O O . LYS A 1 185 ? 22.605 -15.521 -8.008 1.00 81.12 185 LYS A O 1
ATOM 1354 N N . GLN A 1 186 ? 20.764 -16.107 -9.159 1.00 79.81 186 GLN A N 1
ATOM 1355 C CA . GLN A 1 186 ? 20.173 -14.767 -9.189 1.00 79.81 186 GLN A CA 1
ATOM 1356 C C . GLN A 1 186 ? 19.758 -14.302 -7.787 1.00 79.81 186 GLN A C 1
ATOM 1358 O O . GLN A 1 186 ? 19.909 -13.133 -7.454 1.00 79.81 186 GLN A O 1
ATOM 1363 N N . GLY A 1 187 ? 19.280 -15.226 -6.944 1.00 79.75 187 GLY A N 1
ATOM 1364 C CA . GLY A 1 187 ? 18.964 -14.938 -5.543 1.00 79.75 187 GLY A CA 1
ATOM 1365 C C . GLY A 1 187 ? 20.186 -14.506 -4.730 1.00 79.75 187 GLY A C 1
ATOM 1366 O O . GLY A 1 187 ? 20.079 -13.598 -3.915 1.00 79.75 187 GLY A O 1
ATOM 1367 N N . LYS A 1 188 ? 21.361 -15.099 -4.988 1.00 84.25 188 LYS A N 1
ATOM 1368 C CA . LYS A 1 188 ? 22.623 -14.670 -4.363 1.00 84.25 188 LYS A CA 1
ATOM 1369 C C . LYS A 1 188 ? 23.086 -13.303 -4.866 1.00 84.25 188 LYS A C 1
ATOM 1371 O O . LYS A 1 188 ? 23.534 -12.492 -4.067 1.00 84.25 188 LYS A O 1
ATOM 1376 N N . GLU A 1 189 ? 22.961 -13.043 -6.165 1.00 84.50 189 GLU A N 1
ATOM 1377 C CA . GLU A 1 189 ? 23.326 -11.747 -6.756 1.00 84.50 189 GLU A CA 1
ATOM 1378 C C . GLU A 1 189 ? 22.425 -10.604 -6.259 1.00 84.50 189 GLU A C 1
ATOM 1380 O O . GLU A 1 189 ? 22.913 -9.507 -6.021 1.00 84.50 189 GLU A O 1
ATOM 1385 N N . ASN A 1 190 ? 21.136 -10.872 -6.029 1.00 85.12 190 ASN A N 1
ATOM 1386 C CA . ASN A 1 190 ? 20.166 -9.896 -5.513 1.00 85.12 190 ASN A CA 1
ATOM 1387 C C . ASN A 1 190 ? 20.065 -9.883 -3.973 1.00 85.12 190 ASN A C 1
ATOM 1389 O O . ASN A 1 190 ? 19.119 -9.321 -3.417 1.00 85.12 190 ASN A O 1
ATOM 1393 N N . TRP A 1 191 ? 20.975 -10.556 -3.263 1.00 84.69 191 TRP A N 1
ATOM 1394 C CA . TRP A 1 191 ? 20.889 -10.675 -1.806 1.00 84.69 191 TRP A CA 1
ATOM 1395 C C . TRP A 1 191 ? 21.185 -9.350 -1.096 1.00 84.69 191 TRP A C 1
ATOM 1397 O O . TRP A 1 191 ? 20.482 -8.982 -0.153 1.00 84.69 191 TRP A O 1
ATOM 1407 N N . ASN A 1 192 ? 22.212 -8.642 -1.569 1.00 85.81 192 ASN A N 1
ATOM 1408 C CA . ASN A 1 192 ? 22.674 -7.384 -0.994 1.00 85.81 192 ASN A CA 1
ATOM 140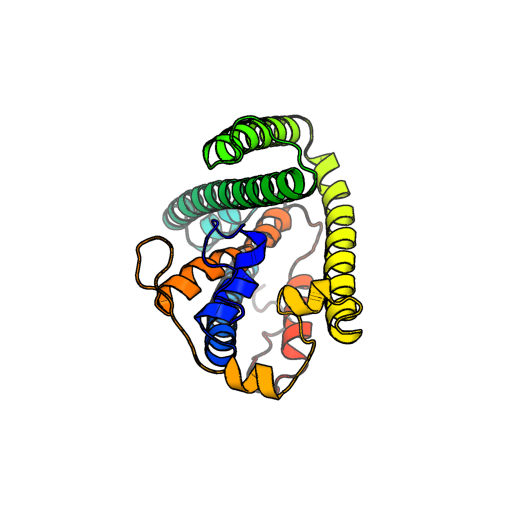9 C C . ASN A 1 192 ? 21.954 -6.173 -1.614 1.00 85.81 192 ASN A C 1
ATOM 1411 O O . ASN A 1 192 ? 21.545 -6.243 -2.775 1.00 85.81 192 ASN A O 1
ATOM 1415 N N . PRO A 1 193 ? 21.829 -5.064 -0.864 1.00 84.62 193 PRO A N 1
ATOM 1416 C CA . PRO A 1 193 ? 21.288 -3.812 -1.382 1.00 84.62 193 PRO A CA 1
ATOM 1417 C C . PRO A 1 193 ? 22.189 -3.200 -2.458 1.00 84.62 193 PRO A C 1
ATOM 1419 O O . PRO A 1 193 ? 23.411 -3.171 -2.314 1.00 84.62 193 PRO A O 1
ATOM 1422 N N . ASP A 1 194 ? 21.558 -2.650 -3.491 1.00 83.19 194 ASP A N 1
ATOM 1423 C CA . ASP A 1 194 ? 22.162 -1.813 -4.530 1.00 83.19 194 ASP A CA 1
ATOM 1424 C C . ASP A 1 194 ? 21.289 -0.560 -4.670 1.00 83.19 194 ASP A C 1
ATOM 1426 O O . ASP A 1 194 ? 20.370 -0.509 -5.489 1.00 83.19 194 ASP A O 1
ATOM 1430 N N . PHE A 1 195 ? 21.529 0.430 -3.804 1.00 79.06 195 PHE A N 1
ATOM 1431 C CA . PHE A 1 195 ? 20.808 1.699 -3.852 1.00 79.06 195 PHE A CA 1
ATOM 1432 C C . PHE A 1 195 ? 21.321 2.539 -5.017 1.00 79.06 195 PHE A C 1
ATOM 1434 O O . PHE A 1 195 ? 22.415 3.102 -4.975 1.00 79.06 195 PHE A O 1
ATOM 1441 N N . ARG A 1 196 ? 20.512 2.635 -6.065 1.00 75.88 196 ARG A N 1
ATOM 1442 C CA . ARG A 1 196 ? 20.814 3.421 -7.258 1.00 75.88 196 ARG A CA 1
ATOM 1443 C C . ARG A 1 196 ? 20.248 4.822 -7.119 1.00 75.88 196 ARG A C 1
ATOM 1445 O O . ARG A 1 196 ? 19.164 5.014 -6.574 1.00 75.88 196 ARG A O 1
ATOM 1452 N N . PHE A 1 197 ? 20.953 5.790 -7.692 1.00 70.44 197 PHE A N 1
ATOM 1453 C CA . PHE A 1 197 ? 20.427 7.136 -7.858 1.00 70.44 197 PHE A CA 1
ATOM 1454 C C . PHE A 1 197 ? 19.258 7.104 -8.848 1.00 70.44 197 PHE A C 1
ATOM 1456 O O . PHE A 1 197 ? 19.439 6.775 -10.023 1.00 70.44 197 PHE A O 1
ATOM 1463 N N . SER A 1 198 ? 18.056 7.416 -8.372 1.00 63.16 198 SER A N 1
ATOM 1464 C CA . SER A 1 198 ? 16.844 7.478 -9.188 1.00 63.16 198 SER A CA 1
ATOM 1465 C C . SER A 1 198 ? 15.981 8.651 -8.725 1.00 63.16 198 SER A C 1
ATOM 1467 O O . SER A 1 198 ? 16.025 9.062 -7.569 1.00 63.16 198 SER A O 1
ATOM 1469 N N . GLU A 1 199 ? 15.246 9.261 -9.658 1.00 62.12 199 GLU A N 1
ATOM 1470 C CA . GLU A 1 199 ? 14.385 10.432 -9.398 1.00 62.12 199 GLU A CA 1
ATOM 1471 C C . GLU A 1 199 ? 15.103 11.636 -8.744 1.00 62.12 199 GLU A C 1
ATOM 1473 O O . GLU A 1 199 ? 14.501 12.427 -8.017 1.00 62.12 199 GLU A O 1
ATOM 1478 N N . GLY A 1 200 ? 16.405 11.801 -9.002 1.00 62.72 200 GLY A N 1
ATOM 1479 C CA . GLY A 1 200 ? 17.169 12.952 -8.513 1.00 62.72 200 GLY A CA 1
ATOM 1480 C C . GLY A 1 200 ? 17.499 12.920 -7.016 1.00 62.72 200 GLY A C 1
ATOM 1481 O O . GLY A 1 200 ? 17.878 13.956 -6.468 1.00 62.72 200 GLY A O 1
ATOM 1482 N N . LYS A 1 201 ? 17.342 11.772 -6.340 1.00 67.12 201 LYS A N 1
ATOM 1483 C CA . LYS A 1 201 ? 17.677 11.598 -4.920 1.00 67.12 201 LYS A CA 1
ATOM 1484 C C . LYS A 1 201 ? 18.457 10.311 -4.687 1.00 67.12 201 LYS A C 1
ATOM 1486 O O . LYS A 1 201 ? 18.193 9.287 -5.313 1.00 67.12 201 LYS A O 1
ATOM 1491 N N . ASP A 1 202 ? 19.363 10.360 -3.716 1.00 75.75 202 ASP A N 1
ATOM 1492 C CA . ASP A 1 202 ? 19.964 9.152 -3.165 1.00 75.75 202 ASP A CA 1
ATOM 1493 C C . ASP A 1 202 ? 18.921 8.382 -2.357 1.00 75.75 202 ASP A C 1
ATOM 1495 O O . ASP A 1 202 ? 18.173 8.937 -1.542 1.00 75.75 202 ASP A O 1
ATOM 1499 N N . HIS A 1 203 ? 18.855 7.083 -2.609 1.00 78.88 203 HIS A N 1
ATOM 1500 C CA . HIS A 1 203 ? 17.932 6.193 -1.936 1.00 78.88 203 HIS A CA 1
ATOM 1501 C C . HIS A 1 203 ? 18.597 5.520 -0.742 1.00 78.88 203 HIS A C 1
ATOM 1503 O O . HIS A 1 203 ? 19.687 4.974 -0.849 1.00 78.88 203 HIS A O 1
ATOM 1509 N N . ASN A 1 204 ? 17.897 5.521 0.391 1.00 84.00 204 ASN A N 1
ATOM 1510 C CA . ASN A 1 204 ? 18.334 4.858 1.614 1.00 84.00 204 ASN A CA 1
ATOM 1511 C C . ASN A 1 204 ? 17.284 3.845 2.085 1.00 84.00 204 ASN A C 1
ATOM 1513 O O . ASN A 1 204 ? 16.140 3.834 1.620 1.00 84.00 204 ASN A O 1
ATOM 1517 N N . ILE A 1 205 ? 17.647 3.050 3.094 1.00 84.00 205 ILE A N 1
ATOM 1518 C CA . ILE A 1 205 ? 16.753 2.091 3.768 1.00 84.00 205 ILE A CA 1
ATOM 1519 C C . ILE A 1 205 ? 15.436 2.760 4.197 1.00 84.00 205 ILE A C 1
ATOM 1521 O O . ILE A 1 205 ? 14.358 2.222 3.959 1.00 84.00 205 ILE A O 1
ATOM 1525 N N . PHE A 1 206 ? 15.512 3.962 4.775 1.00 85.56 206 PHE A N 1
ATOM 1526 C CA . PHE A 1 206 ? 14.336 4.714 5.224 1.00 85.56 206 PHE A CA 1
ATOM 1527 C C . PHE A 1 206 ? 13.439 5.176 4.074 1.00 85.56 206 PHE A C 1
ATOM 1529 O O . PHE A 1 206 ? 12.222 5.194 4.224 1.00 85.56 206 PHE A O 1
ATOM 1536 N N . THR A 1 207 ? 14.014 5.506 2.914 1.00 84.19 207 THR A N 1
ATOM 1537 C CA . THR A 1 207 ? 13.240 5.852 1.714 1.00 84.19 207 THR A CA 1
ATOM 1538 C C . THR A 1 207 ? 12.454 4.640 1.223 1.00 84.19 207 THR A C 1
ATOM 1540 O O . THR A 1 207 ? 11.267 4.756 0.934 1.00 84.19 207 THR A O 1
ATOM 1543 N N . MET A 1 208 ? 13.086 3.462 1.199 1.00 84.75 208 MET A N 1
ATOM 1544 C CA . MET A 1 208 ? 12.421 2.211 0.819 1.00 84.75 208 MET A CA 1
ATOM 1545 C C . MET A 1 208 ? 11.328 1.821 1.811 1.00 84.75 208 MET A C 1
ATOM 1547 O O . MET A 1 208 ? 10.230 1.450 1.400 1.00 84.75 208 MET A O 1
ATOM 1551 N N . PHE A 1 209 ? 11.596 1.970 3.112 1.00 84.62 209 PHE A N 1
ATOM 1552 C CA . PHE A 1 209 ? 10.594 1.772 4.153 1.00 84.62 209 PHE A CA 1
ATOM 1553 C C . PHE A 1 209 ? 9.400 2.715 3.964 1.00 84.62 209 PHE A C 1
ATOM 1555 O O . PHE A 1 209 ? 8.268 2.250 3.951 1.00 84.62 209 PHE A O 1
ATOM 1562 N N . ALA A 1 210 ? 9.633 4.012 3.741 1.00 84.75 210 ALA A N 1
ATOM 1563 C CA . ALA A 1 210 ? 8.566 4.995 3.548 1.00 84.75 210 ALA A CA 1
ATOM 1564 C C . ALA A 1 210 ? 7.726 4.739 2.284 1.00 84.75 210 ALA A C 1
ATOM 1566 O O . ALA A 1 210 ? 6.531 5.014 2.284 1.00 84.75 210 ALA A O 1
ATOM 1567 N N . ILE A 1 211 ? 8.327 4.193 1.221 1.00 81.88 211 ILE A N 1
ATOM 1568 C CA . ILE A 1 211 ? 7.611 3.810 -0.006 1.00 81.88 211 ILE A CA 1
ATOM 1569 C C . ILE A 1 211 ? 6.781 2.534 0.202 1.00 81.88 211 ILE A C 1
ATOM 1571 O O . ILE A 1 211 ? 5.699 2.413 -0.369 1.00 81.88 211 ILE A O 1
ATOM 1575 N N . TYR A 1 212 ? 7.274 1.589 1.007 1.00 83.69 212 TYR A N 1
ATOM 1576 C CA . TYR A 1 212 ? 6.585 0.330 1.295 1.00 83.69 212 TYR A CA 1
ATOM 1577 C C . TYR A 1 212 ? 5.495 0.470 2.367 1.00 83.69 212 TYR A C 1
ATOM 1579 O O . TYR A 1 212 ? 4.467 -0.195 2.286 1.00 83.69 212 TYR A O 1
ATOM 1587 N N . PHE A 1 213 ? 5.691 1.332 3.366 1.00 83.62 213 PHE A N 1
ATOM 1588 C CA . PHE A 1 213 ? 4.817 1.440 4.537 1.00 83.62 213 PHE A CA 1
ATOM 1589 C C . PHE A 1 213 ? 3.329 1.658 4.192 1.00 83.62 213 PHE A C 1
ATOM 1591 O O . PHE A 1 213 ? 2.495 0.952 4.757 1.00 83.62 213 PHE A O 1
ATOM 1598 N N . PRO A 1 214 ? 2.957 2.509 3.214 1.00 83.31 214 PRO A N 1
ATOM 1599 C CA . PRO A 1 214 ? 1.562 2.656 2.804 1.00 83.31 214 PRO A CA 1
ATOM 1600 C C . PRO A 1 214 ? 0.901 1.365 2.284 1.00 83.31 214 PRO A C 1
ATOM 1602 O O . PRO A 1 214 ? -0.319 1.249 2.321 1.00 83.31 214 PRO A O 1
ATOM 1605 N N . ALA A 1 215 ? 1.677 0.375 1.824 1.00 80.12 215 ALA A N 1
ATOM 1606 C CA . ALA A 1 215 ? 1.144 -0.908 1.361 1.00 80.12 215 ALA A CA 1
ATOM 1607 C C . ALA A 1 215 ? 0.666 -1.814 2.510 1.00 80.12 215 ALA A C 1
ATOM 1609 O O . ALA A 1 215 ? -0.156 -2.698 2.283 1.00 80.12 215 ALA A O 1
ATOM 1610 N N . VAL A 1 216 ? 1.171 -1.611 3.734 1.00 76.19 216 VAL A N 1
ATOM 1611 C CA . VAL A 1 216 ? 0.728 -2.352 4.931 1.00 76.19 216 VAL A CA 1
ATOM 1612 C C . VAL A 1 216 ? -0.282 -1.570 5.772 1.00 76.19 216 VAL A C 1
ATOM 1614 O O . VAL A 1 216 ? -0.960 -2.139 6.631 1.00 76.19 216 VAL A O 1
ATOM 1617 N N . THR A 1 217 ? -0.413 -0.262 5.536 1.00 74.25 217 THR A N 1
ATOM 1618 C CA . THR A 1 217 ? -1.477 0.538 6.147 1.00 74.25 217 THR A CA 1
ATOM 1619 C C . THR A 1 217 ? -2.822 0.142 5.541 1.00 74.25 217 THR A C 1
ATOM 1621 O O . THR A 1 217 ? -2.956 0.060 4.326 1.00 74.25 217 THR A O 1
ATOM 1624 N N . GLY A 1 218 ? -3.822 -0.128 6.381 1.00 69.00 218 GLY A N 1
ATOM 1625 C CA . GLY A 1 218 ? -5.139 -0.582 5.912 1.00 69.00 218 GLY A CA 1
ATOM 1626 C C . GLY A 1 218 ? -5.874 -1.501 6.883 1.00 69.00 218 GLY A C 1
ATOM 1627 O O . GLY A 1 218 ? -7.088 -1.643 6.783 1.00 69.00 218 GLY A O 1
ATOM 1628 N N . VAL A 1 219 ? -5.182 -2.049 7.890 1.00 67.50 219 VAL A N 1
ATOM 1629 C CA . VAL A 1 219 ? -5.802 -2.890 8.938 1.00 67.50 219 VAL A CA 1
ATOM 1630 C C . VAL A 1 219 ? -6.940 -2.159 9.672 1.00 67.50 219 VAL A C 1
ATOM 1632 O O . VAL A 1 219 ? -7.920 -2.766 10.095 1.00 67.50 219 VAL A O 1
ATOM 1635 N N . GLN A 1 220 ? -6.867 -0.829 9.749 1.00 65.31 220 GLN A N 1
ATOM 1636 C CA . GLN A 1 220 ? -7.889 0.013 10.376 1.00 65.31 220 GLN A CA 1
ATOM 1637 C C . GLN A 1 220 ? -9.197 0.098 9.569 1.00 65.31 220 GLN A C 1
ATOM 1639 O O . GLN A 1 220 ? -10.238 0.391 10.151 1.00 65.31 220 GLN A O 1
ATOM 1644 N N . ALA A 1 221 ? -9.186 -0.199 8.263 1.00 67.44 221 ALA A N 1
ATOM 1645 C CA . ALA A 1 221 ? -10.407 -0.222 7.455 1.00 67.44 221 ALA A CA 1
ATOM 1646 C C . ALA A 1 221 ? -11.388 -1.301 7.949 1.00 67.44 221 ALA A C 1
ATOM 1648 O O . ALA A 1 221 ? -12.588 -1.054 8.010 1.00 67.44 221 ALA A O 1
ATOM 1649 N N . GLY A 1 222 ? -10.879 -2.453 8.407 1.00 65.00 222 GLY A N 1
ATOM 1650 C CA . GLY A 1 222 ? -11.708 -3.491 9.030 1.00 65.00 222 GLY A CA 1
ATOM 1651 C C . GLY A 1 222 ? -12.340 -3.033 10.347 1.00 65.00 222 GLY A C 1
ATOM 1652 O O . GLY A 1 222 ? -13.498 -3.337 10.625 1.00 65.00 222 GLY A O 1
ATOM 1653 N N . ALA A 1 223 ? -11.620 -2.227 11.129 1.00 63.88 223 ALA A N 1
ATOM 1654 C CA . ALA A 1 223 ? -12.147 -1.652 12.361 1.00 63.88 223 ALA A CA 1
ATOM 1655 C C . ALA A 1 223 ? -13.175 -0.534 12.121 1.00 63.88 223 ALA A C 1
ATOM 1657 O O . ALA A 1 223 ? -14.017 -0.290 12.977 1.00 63.88 223 ALA A O 1
ATOM 1658 N N . ASN A 1 224 ? -13.175 0.126 10.960 1.00 65.38 224 ASN A N 1
ATOM 1659 C CA . ASN A 1 224 ? -14.226 1.094 10.627 1.00 65.38 224 ASN A CA 1
ATOM 1660 C C . ASN A 1 224 ? -15.588 0.431 10.377 1.00 65.38 224 ASN A C 1
ATOM 1662 O O . ASN A 1 224 ? -16.607 1.069 10.613 1.00 65.38 224 ASN A O 1
ATOM 1666 N N . ILE A 1 225 ? -15.605 -0.837 9.954 1.00 61.91 225 ILE A N 1
ATOM 1667 C CA . ILE A 1 225 ? -16.828 -1.587 9.621 1.00 61.91 225 ILE A CA 1
ATOM 1668 C C . ILE A 1 225 ? -17.343 -2.381 10.839 1.00 61.91 225 ILE A C 1
ATOM 1670 O O . ILE A 1 225 ? -18.470 -2.866 10.836 1.00 61.91 225 ILE A O 1
ATOM 1674 N N . CYS A 1 226 ? -16.561 -2.481 11.927 1.00 55.88 226 CYS A N 1
ATOM 1675 C CA . CYS A 1 226 ? -16.897 -3.305 13.098 1.00 55.88 226 CYS A CA 1
ATOM 1676 C C . CYS A 1 226 ? -18.235 -2.949 13.778 1.00 55.88 226 CYS A C 1
ATOM 1678 O O . CYS A 1 226 ? -18.848 -3.826 14.383 1.00 55.88 226 CYS A O 1
ATOM 1680 N N . GLY A 1 227 ? -18.715 -1.709 13.631 1.00 53.25 227 GLY A N 1
ATOM 1681 C CA . GLY A 1 227 ? -20.007 -1.256 14.157 1.00 53.25 227 GLY A CA 1
ATOM 1682 C C . GLY A 1 227 ? -21.238 -1.794 13.413 1.00 53.25 227 GLY A C 1
ATOM 1683 O O . GLY A 1 227 ? -22.326 -1.784 13.984 1.00 53.25 227 GLY A O 1
ATOM 1684 N N . ASP A 1 228 ? -21.072 -2.295 12.183 1.00 56.00 228 ASP A N 1
ATOM 1685 C CA . ASP A 1 228 ? -22.156 -2.873 11.367 1.00 56.00 228 ASP A CA 1
ATOM 1686 C C . ASP A 1 228 ? -22.261 -4.399 11.521 1.00 56.00 228 ASP A C 1
ATOM 1688 O O . ASP A 1 228 ? -23.221 -5.036 11.073 1.00 56.00 228 ASP A O 1
ATOM 1692 N N . LEU A 1 229 ? -21.283 -5.018 12.185 1.00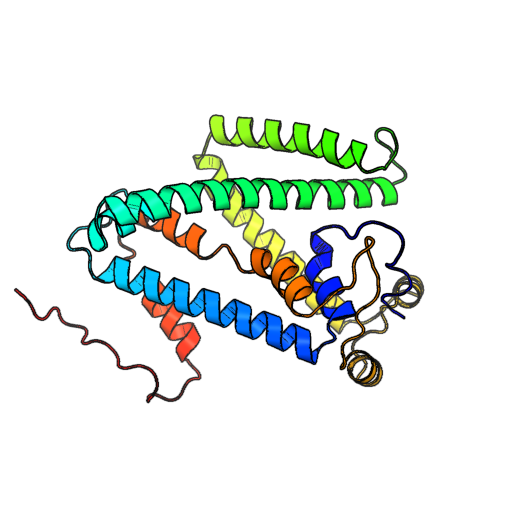 55.25 229 LEU A N 1
ATOM 1693 C CA . LEU A 1 229 ? -21.282 -6.448 12.442 1.00 55.25 229 LEU A CA 1
ATOM 1694 C C . LEU A 1 229 ? -22.184 -6.771 13.638 1.00 55.25 229 LEU A C 1
ATOM 1696 O O . LEU A 1 229 ? -21.824 -6.559 14.796 1.00 55.25 229 LEU A O 1
ATOM 1700 N N . LYS A 1 230 ? -23.353 -7.368 13.362 1.00 44.16 230 LYS A N 1
ATOM 1701 C CA . LYS A 1 230 ? -24.198 -7.998 14.390 1.00 44.16 230 LYS A CA 1
ATOM 1702 C C . LYS A 1 230 ? -23.396 -9.078 15.126 1.00 44.16 230 LYS A C 1
ATOM 1704 O O . LYS A 1 230 ? -23.289 -10.207 14.659 1.00 44.16 230 LYS A O 1
ATOM 1709 N N . GLY A 1 231 ? -22.860 -8.728 16.293 1.00 51.66 231 GLY A N 1
ATOM 1710 C CA . GLY A 1 231 ? -22.317 -9.685 17.254 1.00 51.66 231 GLY A CA 1
ATOM 1711 C C . GLY A 1 231 ? -20.929 -10.242 16.946 1.00 51.66 231 GLY A C 1
ATOM 1712 O O . GLY A 1 231 ? -20.628 -11.339 17.406 1.00 51.66 231 GLY A O 1
ATOM 1713 N N . ILE A 1 232 ? -20.052 -9.517 16.244 1.00 47.94 232 ILE A N 1
ATOM 1714 C CA . ILE A 1 232 ? -18.625 -9.885 16.221 1.00 47.94 232 ILE A CA 1
ATOM 1715 C C . ILE A 1 232 ? -17.894 -9.143 17.345 1.00 47.94 232 ILE A C 1
ATOM 1717 O O . ILE A 1 232 ? -17.121 -8.215 17.141 1.00 47.94 232 ILE A O 1
ATOM 1721 N N . SER A 1 233 ? -18.198 -9.575 18.568 1.00 50.16 233 SER A N 1
ATOM 1722 C CA . SER A 1 233 ? -17.482 -9.235 19.796 1.00 50.16 233 SER A CA 1
ATOM 1723 C C . SER A 1 233 ? -16.448 -10.330 20.052 1.00 50.16 233 SER A C 1
ATOM 1725 O O . SER A 1 233 ? -16.811 -11.503 20.102 1.00 50.16 233 SER A O 1
ATOM 1727 N N . ALA A 1 234 ? -15.169 -9.960 20.158 1.00 48.62 234 ALA A N 1
ATOM 1728 C CA . ALA A 1 234 ? -14.018 -10.807 20.501 1.00 48.62 234 ALA A CA 1
ATOM 1729 C C . ALA A 1 234 ? -13.688 -12.000 19.570 1.00 48.62 234 ALA A C 1
ATOM 1731 O O . ALA A 1 234 ? -12.516 -12.236 19.306 1.00 48.62 234 ALA A O 1
ATOM 1732 N N . ALA A 1 235 ? -14.657 -12.730 19.016 1.00 40.53 235 ALA A N 1
ATOM 1733 C CA . ALA A 1 235 ? -14.440 -14.007 18.334 1.00 40.53 235 ALA A CA 1
ATOM 1734 C C . ALA A 1 235 ? -13.622 -13.908 17.035 1.00 40.53 235 ALA A C 1
ATOM 1736 O O . ALA A 1 235 ? -12.737 -14.726 16.824 1.00 40.53 235 ALA A O 1
ATOM 1737 N N . LEU A 1 236 ? -13.847 -12.898 16.184 1.00 49.75 236 LEU A N 1
ATOM 1738 C CA . LEU A 1 236 ? -13.039 -12.703 14.965 1.00 49.75 236 LEU A CA 1
ATOM 1739 C C . LEU A 1 236 ? -11.604 -12.275 15.299 1.00 49.75 236 LEU A C 1
ATOM 1741 O O . LEU A 1 236 ? -10.661 -12.659 14.612 1.00 49.75 236 LEU A O 1
ATOM 1745 N N . TYR A 1 237 ? -11.437 -11.515 16.382 1.00 52.16 237 TYR A N 1
ATOM 1746 C CA . TYR A 1 237 ? -10.127 -11.082 16.854 1.00 52.16 237 TYR A CA 1
ATOM 1747 C C . TYR A 1 237 ? -9.354 -12.239 17.500 1.00 52.16 237 TYR A C 1
ATOM 1749 O O . TYR A 1 237 ? -8.164 -12.415 17.251 1.00 52.16 237 TYR A O 1
ATOM 1757 N N . MET A 1 238 ? -10.054 -13.087 18.257 1.00 52.47 238 MET A N 1
ATOM 1758 C CA . MET A 1 238 ? -9.524 -14.331 18.810 1.00 52.47 238 MET A CA 1
ATOM 1759 C C . MET A 1 238 ? -9.214 -15.349 17.711 1.00 52.47 238 MET A C 1
ATOM 1761 O O . MET A 1 238 ? -8.168 -15.971 17.788 1.00 52.47 238 MET A O 1
ATOM 1765 N N . ALA A 1 239 ? -10.031 -15.457 16.657 1.00 52.59 239 ALA A N 1
ATOM 1766 C CA . ALA A 1 239 ? -9.745 -16.306 15.500 1.00 52.59 239 ALA A CA 1
ATOM 1767 C C . ALA A 1 239 ? -8.498 -15.831 14.737 1.00 52.59 239 ALA A C 1
ATOM 1769 O O . ALA A 1 239 ? -7.682 -16.641 14.313 1.00 52.59 239 ALA A O 1
ATOM 1770 N N . TRP A 1 240 ? -8.300 -14.516 14.601 1.00 55.72 240 TRP A N 1
ATOM 1771 C CA . TRP A 1 240 ? -7.088 -13.965 13.990 1.00 55.72 240 TRP A CA 1
ATOM 1772 C C . TRP A 1 240 ? -5.845 -14.177 14.870 1.00 55.72 240 TRP A C 1
ATOM 1774 O O . TRP A 1 240 ? -4.791 -14.569 14.368 1.00 55.72 240 TRP A O 1
ATOM 1784 N N . LEU A 1 241 ? -5.973 -14.004 16.192 1.00 55.66 241 LEU A N 1
ATOM 1785 C CA . LEU A 1 241 ? -4.929 -14.365 17.157 1.00 55.66 241 LEU A CA 1
ATOM 1786 C C . LEU A 1 241 ? -4.627 -15.869 17.151 1.00 55.66 241 LEU A C 1
ATOM 1788 O O . LEU A 1 241 ? -3.467 -16.248 17.267 1.00 55.66 241 LEU A O 1
ATOM 1792 N N . GLU A 1 242 ? -5.631 -16.728 16.996 1.00 53.47 242 GLU A N 1
ATOM 1793 C CA . GLU A 1 242 ? -5.494 -18.187 16.942 1.00 53.47 242 GLU A CA 1
ATOM 1794 C C . GLU A 1 242 ? -4.777 -18.629 15.659 1.00 53.47 242 GLU A C 1
ATOM 1796 O O . GLU A 1 242 ? -3.856 -19.438 15.720 1.00 53.47 242 GLU A O 1
ATOM 1801 N N . VAL A 1 243 ? -5.086 -18.002 14.519 1.00 58.38 243 VAL A N 1
ATOM 1802 C CA . VAL A 1 243 ? -4.355 -18.203 13.256 1.00 58.38 243 VAL A CA 1
ATOM 1803 C C . VAL A 1 243 ? -2.894 -17.752 13.366 1.00 58.38 243 VAL A C 1
ATOM 1805 O O . VAL A 1 243 ? -2.010 -18.436 12.861 1.00 58.38 243 VAL A O 1
ATOM 1808 N N . MET A 1 244 ? -2.606 -16.635 14.041 1.00 53.31 244 MET A N 1
ATOM 1809 C CA . MET A 1 244 ? -1.221 -16.173 14.234 1.00 53.31 244 MET A CA 1
ATOM 1810 C C . MET A 1 244 ? -0.439 -16.954 15.300 1.00 53.31 244 MET A C 1
ATOM 1812 O O . MET A 1 244 ? 0.786 -17.018 15.227 1.00 53.31 244 MET A O 1
ATOM 1816 N N . SER A 1 245 ? -1.118 -17.509 16.306 1.00 54.03 245 SER A N 1
ATOM 1817 C CA . SER A 1 245 ? -0.491 -18.225 17.428 1.00 54.03 245 SER A CA 1
ATOM 1818 C C . SER A 1 245 ? -0.394 -19.734 17.220 1.00 54.03 245 SER A C 1
ATOM 1820 O O . SER A 1 245 ? 0.254 -20.394 18.030 1.00 54.03 245 SER A O 1
ATOM 1822 N N . HIS A 1 246 ? -0.960 -20.263 16.128 1.00 53.75 246 HIS A N 1
ATOM 1823 C CA . HIS A 1 246 ? -0.984 -21.694 15.810 1.00 53.75 246 HIS A CA 1
ATOM 1824 C C . HIS A 1 246 ? 0.404 -22.361 15.882 1.00 53.75 246 HIS A C 1
ATOM 1826 O O . HIS A 1 246 ? 0.502 -23.509 16.308 1.00 53.75 246 HIS A O 1
ATOM 1832 N N . ASP A 1 247 ? 1.474 -21.627 15.552 1.00 54.03 247 ASP A N 1
ATOM 1833 C CA . ASP A 1 247 ? 2.847 -22.151 15.523 1.00 54.03 247 ASP A CA 1
ATOM 1834 C C . ASP A 1 247 ? 3.788 -21.539 16.588 1.00 54.03 247 ASP A C 1
ATOM 1836 O O . ASP A 1 247 ? 5.001 -21.763 16.545 1.00 54.03 247 ASP A O 1
ATOM 1840 N N . MET A 1 248 ? 3.276 -20.764 17.557 1.00 49.06 248 MET A N 1
ATOM 1841 C CA . MET A 1 248 ? 4.107 -20.136 18.599 1.00 49.06 248 MET A CA 1
ATOM 1842 C C . MET A 1 248 ? 4.072 -20.900 19.936 1.00 49.06 248 MET A C 1
ATOM 1844 O O . MET A 1 248 ? 3.012 -21.358 20.364 1.00 49.06 248 MET A O 1
ATOM 1848 N N . PRO A 1 249 ? 5.212 -21.021 20.650 1.00 45.38 249 PRO A N 1
ATOM 1849 C CA . PRO A 1 249 ? 5.262 -21.723 21.927 1.00 45.38 249 PRO A CA 1
ATOM 1850 C C . PRO A 1 249 ? 4.368 -21.044 22.989 1.00 45.38 249 PRO A C 1
ATOM 1852 O O . PRO A 1 249 ? 4.354 -19.811 23.065 1.00 45.38 249 PRO A O 1
ATOM 1855 N N . PRO A 1 250 ? 3.690 -21.811 23.873 1.00 51.72 250 PRO A N 1
ATOM 1856 C CA . PRO A 1 250 ? 2.622 -21.326 24.772 1.00 51.72 250 PRO A CA 1
ATOM 1857 C C . PRO A 1 250 ? 3.014 -20.262 25.813 1.00 51.72 250 PRO A C 1
ATOM 1859 O O . PRO A 1 250 ? 2.183 -19.847 26.613 1.00 51.72 250 PRO A O 1
ATOM 1862 N N . ILE A 1 251 ? 4.280 -19.849 25.853 1.00 56.31 251 ILE A N 1
ATOM 1863 C CA . ILE A 1 251 ? 4.852 -18.966 26.878 1.00 56.31 251 ILE A CA 1
ATOM 1864 C C . ILE A 1 251 ? 4.674 -17.480 26.517 1.00 56.31 251 ILE A C 1
ATOM 1866 O O . ILE A 1 251 ? 4.752 -16.628 27.397 1.00 56.31 251 ILE A O 1
ATOM 1870 N N . LEU A 1 252 ? 4.413 -17.149 25.244 1.00 49.44 252 LEU A N 1
ATOM 1871 C CA . LEU A 1 252 ? 4.386 -15.755 24.777 1.00 49.44 252 LEU A CA 1
ATOM 1872 C C . LEU A 1 252 ? 3.011 -15.066 24.900 1.00 49.44 252 LEU A C 1
ATOM 1874 O O . LEU A 1 252 ? 2.937 -13.845 24.804 1.00 49.44 252 LEU A O 1
ATOM 1878 N N . PHE A 1 253 ? 1.929 -15.814 25.141 1.00 49.38 253 PHE A N 1
ATOM 1879 C CA . PHE A 1 253 ? 0.580 -15.259 25.283 1.00 49.38 253 PHE A CA 1
ATOM 1880 C C . PHE A 1 253 ? -0.084 -15.748 26.572 1.00 49.38 253 PHE A C 1
ATOM 1882 O O . PHE A 1 253 ? -0.525 -16.891 26.677 1.00 49.38 253 PHE A O 1
ATOM 1889 N N . VAL A 1 254 ? -0.211 -14.851 27.551 1.00 46.19 254 VAL A N 1
ATOM 1890 C CA . VAL A 1 254 ? -1.118 -15.057 28.685 1.00 46.19 254 VAL A CA 1
ATOM 1891 C C . VAL A 1 254 ? -2.544 -14.955 28.147 1.00 46.19 254 VAL A C 1
ATOM 1893 O O . VAL A 1 254 ? -3.017 -13.867 27.820 1.00 46.19 254 VAL A O 1
ATOM 1896 N N . ARG A 1 255 ? -3.231 -16.098 28.020 1.00 47.12 255 ARG A N 1
ATOM 1897 C CA . ARG A 1 255 ? -4.679 -16.134 27.772 1.00 47.12 255 ARG A CA 1
ATOM 1898 C C . ARG A 1 255 ? -5.373 -15.411 28.928 1.00 47.12 255 ARG A C 1
ATOM 1900 O O . ARG A 1 255 ? -5.362 -15.899 30.056 1.00 47.12 255 ARG A O 1
ATOM 1907 N N . GLY A 1 256 ? -5.964 -14.252 28.646 1.00 44.69 256 GLY A N 1
ATOM 1908 C CA . GLY A 1 256 ? -6.883 -13.591 29.568 1.00 44.69 256 GLY A CA 1
ATOM 1909 C C . GLY A 1 256 ? -8.043 -14.530 29.907 1.00 44.69 256 GLY A C 1
ATOM 1910 O O . GLY A 1 256 ? -8.558 -15.231 29.034 1.00 44.69 256 GLY A O 1
ATOM 1911 N N . ASN A 1 257 ? -8.402 -14.581 31.188 1.00 40.50 257 ASN A N 1
ATOM 1912 C CA . ASN A 1 257 ? -9.469 -15.425 31.710 1.00 40.50 257 ASN A CA 1
ATOM 1913 C C . ASN A 1 257 ? -10.791 -15.167 30.959 1.00 40.50 257 ASN A C 1
ATOM 1915 O O . ASN A 1 257 ? -11.172 -14.022 30.736 1.00 40.50 257 ASN A O 1
ATOM 1919 N N . SER A 1 258 ? -11.485 -16.236 30.569 1.00 48.00 258 SER A N 1
ATOM 1920 C CA . SER A 1 258 ? -12.691 -16.211 29.721 1.00 48.00 258 SER A CA 1
ATOM 1921 C C . SER A 1 258 ? -13.976 -15.868 30.482 1.00 48.00 258 SER A C 1
ATOM 1923 O O . SER A 1 258 ? -15.073 -16.040 29.957 1.00 48.00 258 SER A O 1
ATOM 1925 N N . THR A 1 259 ? -13.858 -15.422 31.729 1.00 36.62 259 THR A N 1
ATOM 1926 C CA . THR A 1 259 ? -14.986 -15.065 32.587 1.00 36.62 259 THR A CA 1
ATOM 1927 C C . THR A 1 259 ? -14.831 -13.628 33.045 1.00 36.62 259 THR A C 1
ATOM 1929 O O . THR A 1 259 ? -13.763 -13.257 33.538 1.00 36.62 259 THR A O 1
ATOM 1932 N N . MET A 1 260 ? -15.901 -12.843 32.900 1.00 33.72 260 MET A N 1
ATOM 1933 C CA . MET A 1 260 ? -15.991 -11.492 33.450 1.00 33.72 260 MET A CA 1
ATOM 1934 C C . MET A 1 260 ? -15.748 -11.555 34.960 1.00 33.72 260 MET A C 1
ATOM 1936 O O . MET A 1 260 ? -16.422 -12.302 35.664 1.00 33.72 260 MET A O 1
ATOM 1940 N N . VAL A 1 261 ? -14.753 -10.812 35.443 1.00 38.59 261 VAL A N 1
ATOM 1941 C CA . VAL A 1 261 ? -14.438 -10.706 36.875 1.00 38.59 261 VAL A CA 1
ATOM 1942 C C . VAL A 1 261 ? -14.843 -9.329 37.375 1.00 38.59 261 VAL A C 1
ATOM 1944 O O . VAL A 1 261 ? -14.030 -8.664 37.994 1.00 38.59 261 VAL A O 1
ATOM 1947 N N . ILE A 1 262 ? -16.058 -8.878 37.062 1.00 37.03 262 ILE A N 1
ATOM 1948 C CA . ILE A 1 262 ? -16.792 -7.860 37.825 1.00 37.03 262 ILE A CA 1
ATOM 1949 C C . ILE A 1 262 ? -18.285 -8.062 37.498 1.00 37.03 262 ILE A C 1
ATOM 1951 O O . ILE A 1 262 ? -18.623 -8.178 36.318 1.00 37.03 262 ILE A O 1
ATOM 1955 N N . GLU A 1 263 ? -19.119 -8.205 38.535 1.00 33.28 263 GLU A N 1
ATOM 1956 C CA . GLU A 1 263 ? -20.596 -8.179 38.464 1.00 33.28 263 GLU A CA 1
ATOM 1957 C C . GLU A 1 263 ? -21.125 -6.812 38.021 1.00 33.28 263 GLU A C 1
ATOM 1959 O O . GLU A 1 263 ? -20.527 -5.791 38.438 1.00 33.28 263 GLU A O 1
#

Foldseek 3Di:
DLVPVVFPDDDALVCLLVVLCQFAFDQLSVVLVVVLVVVVVVVVVVQLVLLVPDDDDLAPAFPLVSCCVSVHVVRSVVVVVVVVVVVVVLVLSVLLNVLLVVLVVCVVVVHDDDPSDPVSSVVSSVVVVVVVVVVVVPDPVVVVVVVVVVVVVVVVVVVVVVVDLVVFDPDVVCVVSVGGHDDPVVSVVRHHGHFDDHPNDTDDSVNSSVSCSSVSPDPSVVRRCSSVDDPPDPPVVVVVVCVVCVPPDPPPDDPDDPDDPDD

Organism: Spodoptera littoralis (NCBI:txid7109)

Secondary structure (DSSP, 8-state):
-HHHHSSSS---GGGHHHHHHHHHHHHHHHHHHHHHHHHHHHHHHHHHHHHHT--S---S--HHHHHHHHH-HHHHHHHHHHHHHHHHHHHHHHHHHHHHHHHHHHHHTT--SSSSSHHHHHHHHHHHHHHHHHHHHH-HHHHHHHHHHHHHHHHHHHHHHHHHHHH---SHHHHHTT---S-HHHHHHTSS-----BTTB---HHHHHHHHHHHHTTHHHHHHHGGGSTT-SSHHHHHHHHHHHTTS-TTS-----SS----

pLDDT: mean 72.23, std 16.62, range [29.5, 92.56]